Protein AF-A0A2M7RMP9-F1 (afdb_monomer)

Mean predicted aligned error: 6.51 Å

Nearest PDB structures (foldseek):
  6rm3-assembly1_SGG  TM=2.955E-01  e=3.120E+00  Vairimorpha necatrix

Secondary structure (DSSP, 8-state):
-----------HHHHHHHHHHHHHHHHHHHHHS-EE--EE-HHHHHHHHHHHHHHHHHHHHHHHHHTTTTT-HHHHHHHHHHHHHHHHHHHHT-TT-SEEEEE--SSS---SS----TT-EEEEE-TT--EEEE-GGGGGG-HHHHEEEEESEEEEE-TTT--EESS--TTPEEEEEE-HHHHHHTTSS---S-EE-S-EEEEETTEEEEEEPPTT--EEEEEEEEEEEE-

Solvent-accessible surface area (backbone atoms only — not comparable to full-atom values): 12876 Å² total; per-residue (Å²): 140,82,86,80,79,78,89,85,72,79,48,74,68,52,53,51,49,52,53,50,52,52,48,52,52,49,54,58,52,55,73,74,37,58,70,48,61,58,73,43,48,23,68,63,44,31,52,50,21,53,50,45,50,55,52,50,53,52,37,50,52,49,53,62,63,41,67,82,29,74,93,36,68,67,63,40,39,53,52,31,51,53,51,51,50,53,49,48,56,55,57,74,69,46,86,71,51,70,45,39,35,30,23,37,70,78,83,32,88,77,83,78,83,85,56,86,60,96,40,28,27,40,38,42,23,30,88,83,18,35,30,38,39,38,35,43,72,29,38,88,71,34,55,71,56,14,53,50,72,71,29,60,34,42,36,25,35,37,85,86,78,65,49,42,41,76,59,93,47,81,65,20,23,38,38,36,35,35,44,50,65,59,55,52,52,48,71,41,98,69,44,90,55,67,46,72,50,73,46,38,40,28,35,54,94,94,30,59,69,47,74,48,69,47,94,68,36,81,50,77,48,73,44,22,30,25,55,47,77,64,129

Sequence (231 aa):
MNNSEKPFSAGFGDILKDLSDQKHLLEKELETLPQSTETFTAQELQQIVHTKQHLSENIARFNQEAQQMMAQPIEYGALCDQFIEKTTKYLDSLDMWTAKFSTECSGGRSEGPLETTPDDSVYYMTSKGISLRLKKANRGKGLGQVIQPFFEKIVFVSSENRDVVERPELGFSVREYITRDFFNLQNQSSANEDYHSGLKIYYKNDRIFYIKTPDSAPEKHEGDRVNKIFT

Structure (mmCIF, N/CA/C/O backbone):
data_AF-A0A2M7RMP9-F1
#
_entry.id   AF-A0A2M7RMP9-F1
#
loop_
_atom_site.group_PDB
_atom_site.id
_atom_site.type_symbol
_atom_site.label_atom_id
_atom_site.label_alt_id
_atom_site.label_comp_id
_atom_site.label_asym_id
_atom_site.label_entity_id
_atom_site.label_seq_id
_atom_site.pdbx_PDB_ins_code
_atom_site.Cartn_x
_atom_site.Cartn_y
_atom_site.Cartn_z
_atom_site.occupancy
_atom_site.B_iso_or_equiv
_atom_site.auth_seq_id
_atom_site.auth_comp_id
_atom_site.auth_asym_id
_atom_site.auth_atom_id
_atom_site.pdbx_PDB_model_num
ATOM 1 N N . MET A 1 1 ? 60.092 13.763 0.118 1.00 43.59 1 MET A N 1
ATOM 2 C CA . MET A 1 1 ? 58.694 13.703 0.587 1.00 43.59 1 MET A CA 1
ATOM 3 C C . MET A 1 1 ? 57.941 14.810 -0.124 1.00 43.59 1 MET A C 1
ATOM 5 O O . MET A 1 1 ? 58.168 15.959 0.209 1.00 43.59 1 MET A O 1
ATOM 9 N N . ASN A 1 2 ? 57.147 14.483 -1.143 1.00 34.66 2 ASN A N 1
ATOM 10 C CA . ASN A 1 2 ? 56.227 15.435 -1.765 1.00 34.66 2 ASN A CA 1
ATOM 11 C C . ASN A 1 2 ? 54.820 14.872 -1.588 1.00 34.66 2 ASN A C 1
ATOM 13 O O . ASN A 1 2 ? 54.457 13.892 -2.235 1.00 34.66 2 ASN A O 1
ATOM 17 N N . ASN A 1 3 ? 54.076 15.474 -0.662 1.00 43.28 3 ASN A N 1
ATOM 18 C CA . ASN A 1 3 ? 52.634 15.316 -0.556 1.00 43.28 3 ASN A CA 1
ATOM 19 C C . ASN A 1 3 ? 52.014 15.934 -1.810 1.00 43.28 3 ASN A C 1
ATOM 21 O O . ASN A 1 3 ? 51.961 17.154 -1.942 1.00 43.28 3 ASN A O 1
ATOM 25 N N . SER A 1 4 ? 51.566 15.096 -2.743 1.00 39.06 4 SER A N 1
ATOM 26 C CA . SER A 1 4 ? 50.645 15.522 -3.791 1.00 39.06 4 SER A CA 1
ATOM 27 C C . SER A 1 4 ? 49.247 15.609 -3.180 1.00 39.06 4 SER A C 1
ATOM 29 O O . SER A 1 4 ? 48.504 14.624 -3.151 1.00 39.06 4 SER A O 1
ATOM 31 N N . GLU A 1 5 ? 48.907 16.778 -2.648 1.00 46.38 5 GLU A N 1
ATOM 32 C CA . GLU A 1 5 ? 47.523 17.128 -2.350 1.00 46.38 5 GLU A CA 1
ATOM 33 C C . GLU A 1 5 ? 46.729 17.119 -3.664 1.00 46.38 5 GLU A C 1
ATOM 35 O O . GLU A 1 5 ? 47.037 17.843 -4.612 1.00 46.38 5 GLU A O 1
ATOM 40 N N . LYS A 1 6 ? 45.727 16.239 -3.750 1.00 43.41 6 LYS A N 1
ATOM 41 C CA . LYS A 1 6 ? 44.730 16.267 -4.825 1.00 43.41 6 LYS A CA 1
ATOM 42 C C . LYS A 1 6 ? 43.844 17.502 -4.624 1.00 43.41 6 LYS A C 1
ATOM 44 O O . LYS A 1 6 ? 43.301 17.641 -3.527 1.00 43.41 6 LYS A O 1
ATOM 49 N N . PRO A 1 7 ? 43.600 18.340 -5.645 1.00 47.22 7 PRO A N 1
ATOM 50 C CA . PRO A 1 7 ? 42.599 19.384 -5.529 1.00 47.22 7 PRO A CA 1
ATOM 51 C C . PRO A 1 7 ? 41.223 18.744 -5.736 1.00 47.22 7 PRO A C 1
ATOM 53 O O . PRO A 1 7 ? 40.838 18.412 -6.854 1.00 47.22 7 PRO A O 1
ATOM 56 N N . PHE A 1 8 ? 40.480 18.538 -4.652 1.00 52.44 8 PHE A N 1
ATOM 57 C CA . PHE A 1 8 ? 39.039 18.312 -4.723 1.00 52.44 8 PHE A CA 1
ATOM 58 C C . PHE A 1 8 ? 38.331 19.649 -4.500 1.00 52.44 8 PHE A C 1
ATOM 60 O O . PHE A 1 8 ? 38.112 20.067 -3.368 1.00 52.44 8 PHE A O 1
ATOM 67 N N . SER A 1 9 ? 37.944 20.301 -5.591 1.00 51.19 9 SER A N 1
ATOM 68 C CA . SER A 1 9 ? 36.763 21.163 -5.596 1.00 51.19 9 SER A CA 1
ATOM 69 C C . SER A 1 9 ? 36.168 21.155 -7.003 1.00 51.19 9 SER A C 1
ATOM 71 O O . SER A 1 9 ? 36.409 22.063 -7.795 1.00 51.19 9 SER A O 1
ATOM 73 N N . ALA A 1 10 ? 35.420 20.103 -7.342 1.00 61.97 10 ALA A N 1
ATOM 74 C CA . ALA A 1 10 ? 34.466 20.221 -8.439 1.00 61.97 10 ALA A CA 1
ATOM 75 C C . ALA A 1 10 ? 33.520 21.373 -8.071 1.00 61.97 10 ALA A C 1
ATOM 77 O O . ALA A 1 10 ? 32.951 21.379 -6.973 1.00 61.97 10 ALA A O 1
ATOM 78 N N . GLY A 1 11 ? 33.431 22.393 -8.924 1.00 77.75 11 GLY A N 1
ATOM 79 C CA . GLY A 1 11 ? 32.524 23.504 -8.675 1.00 77.75 11 GLY A CA 1
ATOM 80 C C . GLY A 1 11 ? 31.083 22.997 -8.669 1.00 77.75 11 GLY A C 1
ATOM 81 O O . GLY A 1 11 ? 30.770 21.973 -9.271 1.00 77.75 11 GLY A O 1
ATOM 82 N N . PHE A 1 12 ? 30.169 23.731 -8.033 1.00 80.06 12 PHE A N 1
ATOM 83 C CA . PHE A 1 12 ? 28.739 23.397 -8.072 1.00 80.06 12 PHE A CA 1
ATOM 84 C C . PHE A 1 12 ? 28.223 23.199 -9.515 1.00 80.06 12 PHE A C 1
ATOM 86 O O . PHE A 1 12 ? 27.401 22.323 -9.763 1.00 80.06 12 PHE A O 1
ATOM 93 N N . GLY A 1 13 ? 28.763 23.954 -10.481 1.00 83.94 13 GLY A N 1
ATOM 94 C CA . GLY A 1 13 ? 28.460 23.789 -11.907 1.00 83.94 13 GLY A CA 1
ATOM 95 C C . GLY A 1 13 ? 28.930 22.459 -12.508 1.00 83.94 13 GLY A C 1
ATOM 96 O O . GLY A 1 13 ? 28.204 21.882 -13.313 1.00 83.94 13 GLY A O 1
ATOM 97 N N . ASP A 1 14 ? 30.086 21.942 -12.087 1.00 85.62 14 ASP A N 1
ATOM 98 C CA . ASP A 1 14 ? 30.595 20.643 -12.546 1.00 85.62 14 ASP A CA 1
ATOM 99 C C . ASP A 1 14 ? 29.726 19.506 -11.995 1.00 85.62 14 ASP A C 1
ATOM 101 O O . ASP A 1 14 ? 29.336 18.613 -12.736 1.00 85.62 14 ASP A O 1
ATOM 105 N N . ILE A 1 15 ? 29.312 19.605 -10.724 1.00 87.94 15 ILE A N 1
ATOM 106 C CA . ILE A 1 15 ? 28.394 18.640 -10.097 1.00 87.94 15 ILE A CA 1
ATOM 107 C C . ILE A 1 15 ? 27.043 18.616 -10.824 1.00 87.94 15 ILE A C 1
ATOM 109 O O . ILE A 1 15 ? 26.503 17.544 -11.092 1.00 87.94 15 ILE A O 1
ATOM 113 N N . LEU A 1 16 ? 26.483 19.784 -11.161 1.00 87.81 16 LEU A N 1
ATOM 114 C CA . LEU A 1 16 ? 25.221 19.854 -11.905 1.00 87.81 16 LEU A CA 1
ATOM 115 C C . LEU A 1 16 ? 25.340 19.246 -13.303 1.00 87.81 16 LEU A C 1
ATOM 117 O O . LEU A 1 16 ? 24.417 18.564 -13.752 1.00 87.81 16 LEU A O 1
ATOM 121 N N . LYS A 1 17 ? 26.465 19.479 -13.983 1.00 90.06 17 LYS A N 1
ATOM 122 C CA . LYS A 1 17 ? 26.733 18.888 -15.292 1.00 90.06 17 LYS A CA 1
ATOM 123 C C . LYS A 1 17 ? 26.859 17.369 -15.194 1.00 90.06 17 LYS A C 1
ATOM 125 O O . LYS A 1 17 ? 26.179 16.674 -15.940 1.00 90.06 17 LYS A O 1
ATOM 130 N N . ASP A 1 18 ? 27.629 16.864 -14.235 1.00 90.69 18 ASP A N 1
ATOM 131 C CA . ASP A 1 18 ? 27.799 15.426 -14.015 1.00 90.69 18 ASP A CA 1
ATOM 132 C C . ASP A 1 18 ? 26.461 14.740 -13.703 1.00 90.69 18 ASP A C 1
ATOM 134 O O . ASP A 1 18 ? 26.157 13.688 -14.264 1.00 90.69 18 ASP A O 1
ATOM 138 N N . LEU A 1 19 ? 25.614 15.349 -12.864 1.00 90.44 19 LEU A N 1
ATOM 139 C CA . LEU A 1 19 ? 24.269 14.836 -12.576 1.00 90.44 19 LEU A CA 1
ATOM 140 C C . LEU A 1 19 ? 23.365 14.855 -13.816 1.00 90.44 19 LEU A C 1
ATOM 142 O O . LEU A 1 19 ? 22.583 13.926 -14.023 1.00 90.44 19 LEU A O 1
ATOM 146 N N . SER A 1 20 ? 23.472 15.893 -14.647 1.00 90.81 20 SER A N 1
ATOM 147 C CA . SER A 1 20 ? 22.737 15.984 -15.910 1.00 90.81 20 SER A CA 1
ATOM 148 C C . SER A 1 20 ? 23.181 14.902 -16.897 1.00 90.81 20 SER A C 1
ATOM 150 O O . SER A 1 20 ? 22.337 14.248 -17.509 1.00 90.81 20 SER A O 1
ATOM 152 N N . ASP A 1 21 ? 24.487 14.675 -17.028 1.00 92.62 21 ASP A N 1
ATOM 153 C CA . ASP A 1 21 ? 25.051 13.650 -17.907 1.00 92.62 21 ASP A CA 1
ATOM 154 C C . ASP A 1 21 ? 24.669 12.242 -17.419 1.00 92.62 21 ASP A C 1
ATOM 156 O O . ASP A 1 21 ? 24.243 11.404 -18.216 1.00 92.62 21 ASP A O 1
ATOM 160 N N . GLN A 1 22 ? 24.717 11.995 -16.105 1.00 90.94 22 GLN A N 1
ATOM 161 C CA . GLN A 1 22 ? 24.237 10.749 -15.495 1.00 90.94 22 GLN A CA 1
ATOM 162 C C . GLN A 1 22 ? 22.743 10.523 -15.739 1.00 90.94 22 GLN A C 1
ATOM 164 O O . GLN A 1 22 ? 22.343 9.408 -16.079 1.00 90.94 22 GLN A O 1
ATOM 169 N N . LYS A 1 23 ? 21.916 11.567 -15.605 1.00 89.06 23 LYS A N 1
ATOM 170 C CA . LYS A 1 23 ? 20.483 11.491 -15.908 1.00 89.06 23 LYS A CA 1
ATOM 171 C C . LYS A 1 23 ? 20.250 11.125 -17.374 1.00 89.06 23 LYS A C 1
ATOM 173 O O . LYS A 1 23 ? 19.468 10.219 -17.641 1.00 89.06 23 LYS A O 1
ATOM 178 N N . HIS A 1 24 ? 20.946 11.777 -18.306 1.00 91.75 24 HIS A N 1
ATOM 179 C CA . HIS A 1 24 ? 20.809 11.506 -19.742 1.00 91.75 24 HIS A CA 1
ATOM 180 C C . HIS A 1 24 ? 21.242 10.083 -20.110 1.00 91.75 24 HIS A C 1
ATOM 182 O O . HIS A 1 24 ? 20.601 9.416 -20.919 1.00 91.75 24 HIS A O 1
ATOM 188 N N . LEU A 1 25 ? 22.326 9.594 -19.501 1.00 92.50 25 LEU A N 1
ATOM 189 C CA . LEU A 1 25 ? 22.778 8.213 -19.675 1.00 92.50 25 LEU A CA 1
ATOM 190 C C . LEU A 1 25 ? 21.748 7.210 -19.150 1.00 92.50 25 LEU A C 1
ATOM 192 O O . LEU A 1 25 ? 21.453 6.239 -19.845 1.00 92.50 25 LEU A O 1
ATOM 196 N N . LEU A 1 26 ? 21.173 7.466 -17.972 1.00 90.56 26 LEU A N 1
ATOM 197 C CA . LEU A 1 26 ? 20.106 6.634 -17.424 1.00 90.56 26 LEU A CA 1
ATOM 198 C C . LEU A 1 26 ? 18.883 6.640 -18.347 1.00 90.56 26 LEU A C 1
ATOM 200 O O . LEU A 1 26 ? 18.378 5.577 -18.677 1.00 90.56 26 LEU A O 1
ATOM 204 N N . GLU A 1 27 ? 18.425 7.807 -18.804 1.00 90.62 27 GLU A N 1
ATOM 205 C CA . GLU A 1 27 ? 17.271 7.913 -19.707 1.00 90.62 27 GLU A CA 1
ATOM 206 C C . GLU A 1 27 ? 17.474 7.104 -20.994 1.00 90.62 27 GLU A C 1
ATOM 208 O O . GLU A 1 27 ? 16.590 6.331 -21.364 1.00 90.62 27 GLU A O 1
ATOM 213 N N . LYS A 1 28 ? 18.663 7.179 -21.602 1.00 92.69 28 LYS A N 1
ATOM 214 C CA . LYS A 1 28 ? 19.026 6.350 -22.761 1.00 92.69 28 LYS A CA 1
ATOM 215 C C . LYS A 1 28 ? 19.060 4.856 -22.456 1.00 92.69 28 LYS A C 1
ATOM 217 O O . LYS A 1 28 ? 18.658 4.058 -23.295 1.00 92.69 28 LYS A O 1
ATOM 222 N N . GLU A 1 29 ? 19.561 4.456 -21.288 1.00 93.81 29 GLU A N 1
ATOM 223 C CA . GLU A 1 29 ? 19.539 3.046 -20.889 1.00 93.81 29 GLU A CA 1
ATOM 224 C C . GLU A 1 29 ? 18.091 2.554 -20.759 1.00 93.81 29 GLU A C 1
ATOM 226 O O . GLU A 1 29 ? 17.740 1.522 -21.334 1.00 93.81 29 GLU A O 1
ATOM 231 N N . LEU A 1 30 ? 17.233 3.328 -2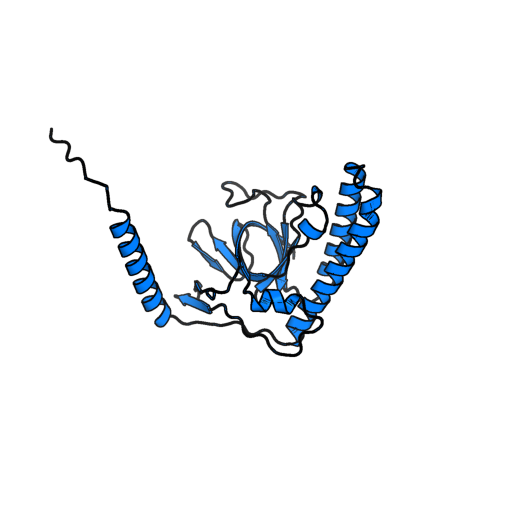0.086 1.00 92.88 30 LEU A N 1
ATOM 232 C CA . LEU A 1 30 ? 15.822 2.996 -19.874 1.00 92.88 30 LEU A CA 1
ATOM 233 C C . LEU A 1 30 ? 15.041 2.835 -21.188 1.00 92.88 30 LEU A C 1
ATOM 235 O O . LEU A 1 30 ? 14.161 1.983 -21.251 1.00 92.88 30 LEU A O 1
ATOM 239 N N . GLU A 1 31 ? 15.363 3.594 -22.242 1.00 92.44 31 GLU A N 1
ATOM 240 C CA . GLU A 1 31 ? 14.734 3.462 -23.571 1.00 92.44 31 GLU A CA 1
ATOM 241 C C . GLU A 1 31 ? 14.910 2.071 -24.200 1.00 92.44 31 GLU A C 1
ATOM 243 O O . GLU A 1 31 ? 14.097 1.658 -25.025 1.00 92.44 31 GLU A O 1
ATOM 248 N N . THR A 1 32 ? 15.960 1.344 -23.812 1.00 93.44 32 THR A N 1
ATOM 249 C CA . THR A 1 32 ? 16.279 0.017 -24.362 1.00 93.44 32 THR A CA 1
ATOM 250 C C . THR A 1 32 ? 15.748 -1.140 -23.518 1.00 93.44 32 THR A C 1
ATOM 252 O O . THR A 1 32 ? 15.762 -2.286 -23.971 1.00 93.44 32 THR A O 1
ATOM 255 N N . LEU A 1 33 ? 15.295 -0.863 -22.293 1.00 94.75 33 LEU A N 1
ATOM 256 C CA . LEU A 1 33 ? 14.847 -1.889 -21.360 1.00 94.75 33 LEU A CA 1
ATOM 257 C C . LEU A 1 33 ? 13.364 -2.233 -21.568 1.00 94.75 33 LEU A C 1
ATOM 259 O O . LEU A 1 33 ? 12.556 -1.345 -21.855 1.00 94.75 33 LEU A O 1
ATOM 263 N N . PRO A 1 34 ? 12.967 -3.503 -21.359 1.00 95.44 34 PRO A N 1
ATOM 264 C CA . PRO A 1 34 ? 11.563 -3.863 -21.222 1.00 95.44 34 PRO A CA 1
ATOM 265 C C . PRO A 1 34 ? 10.885 -3.004 -20.152 1.00 95.44 34 PRO A C 1
ATOM 267 O O . PRO A 1 34 ? 11.422 -2.831 -19.054 1.00 95.44 34 PRO A O 1
ATOM 270 N N . GLN A 1 35 ? 9.694 -2.496 -20.467 1.00 94.19 35 GLN A N 1
ATOM 271 C CA . GLN A 1 35 ? 8.887 -1.710 -19.538 1.00 94.19 35 GLN A CA 1
ATOM 272 C C . GLN A 1 35 ? 7.481 -2.287 -19.390 1.00 94.19 35 GLN A C 1
ATOM 274 O O . GLN A 1 35 ? 6.929 -2.850 -20.338 1.00 94.19 35 GLN A O 1
ATOM 279 N N . SER A 1 36 ? 6.886 -2.079 -18.221 1.00 93.69 36 SER A N 1
ATOM 280 C CA . SER A 1 36 ? 5.471 -2.325 -17.964 1.00 93.69 36 SER A CA 1
ATOM 281 C C . SER A 1 36 ? 4.810 -1.101 -17.328 1.00 93.69 36 SER A C 1
ATOM 283 O O . SER A 1 36 ? 5.459 -0.249 -16.710 1.00 93.69 36 SER A O 1
ATOM 285 N N . THR A 1 37 ? 3.496 -1.029 -17.502 1.00 92.81 37 THR A N 1
ATOM 286 C CA . THR A 1 37 ? 2.597 -0.114 -16.798 1.00 92.81 37 THR A CA 1
ATOM 287 C C . THR A 1 37 ? 1.441 -0.936 -16.258 1.00 92.81 37 THR A C 1
ATOM 289 O O . THR A 1 37 ? 0.858 -1.734 -16.997 1.00 92.81 37 THR A O 1
ATOM 292 N N . GLU A 1 38 ? 1.098 -0.737 -14.993 1.00 94.25 38 GLU A N 1
ATOM 293 C CA . GLU A 1 38 ? -0.028 -1.436 -14.376 1.00 94.25 38 GLU A CA 1
ATOM 294 C C . GLU A 1 38 ? -1.359 -0.864 -14.870 1.00 94.25 38 GLU A C 1
ATOM 296 O O . GLU A 1 38 ? -1.511 0.346 -15.044 1.00 94.25 38 GLU A O 1
ATOM 301 N N . THR A 1 39 ? -2.339 -1.740 -15.083 1.00 96.00 39 THR A N 1
ATOM 302 C CA . THR A 1 39 ? -3.731 -1.350 -15.341 1.00 96.00 39 THR A CA 1
ATOM 303 C C . THR A 1 39 ? -4.617 -1.978 -14.281 1.00 96.00 39 THR A C 1
ATOM 305 O O . THR A 1 39 ? -4.584 -3.193 -14.070 1.00 96.00 39 THR A O 1
ATOM 308 N N . PHE A 1 40 ? -5.409 -1.148 -13.617 1.00 96.56 40 PHE A N 1
ATOM 309 C CA . PHE A 1 40 ? -6.357 -1.545 -12.588 1.00 96.56 40 PHE A CA 1
ATOM 310 C C . PHE A 1 40 ? -7.760 -1.455 -13.163 1.00 96.56 40 PHE A C 1
ATOM 312 O O . PHE A 1 40 ? -8.152 -0.424 -13.703 1.00 96.56 40 PHE A O 1
ATOM 319 N N . THR A 1 41 ? -8.507 -2.542 -13.057 1.00 97.00 41 THR A N 1
ATOM 320 C CA . THR A 1 41 ? -9.882 -2.596 -13.543 1.00 97.00 41 THR A CA 1
ATOM 321 C C . THR A 1 41 ? -10.787 -1.718 -12.685 1.00 97.00 41 THR A C 1
ATOM 323 O O . THR A 1 41 ? -10.555 -1.573 -11.481 1.00 97.00 41 THR A O 1
ATOM 326 N N . ALA A 1 42 ? -11.870 -1.203 -13.265 1.00 96.69 42 ALA A N 1
ATOM 327 C CA . ALA A 1 42 ? -12.892 -0.467 -12.520 1.00 96.69 42 ALA A CA 1
ATOM 328 C C . ALA A 1 42 ? -13.377 -1.240 -11.275 1.00 96.69 42 ALA A C 1
ATOM 330 O O . ALA A 1 42 ? -13.584 -0.655 -10.215 1.00 96.69 42 ALA A O 1
ATOM 331 N N . GLN A 1 43 ? -13.488 -2.571 -11.366 1.00 96.38 43 GLN 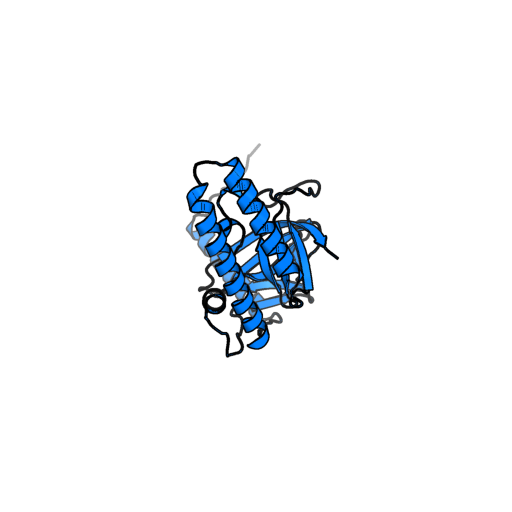A N 1
ATOM 332 C CA . GLN A 1 43 ? -13.889 -3.426 -10.246 1.00 96.38 43 GLN A CA 1
ATOM 333 C C . GLN A 1 43 ? -12.868 -3.422 -9.098 1.00 96.38 43 GLN A C 1
ATOM 335 O O . GLN A 1 43 ? -13.260 -3.248 -7.942 1.00 96.38 43 GLN A O 1
ATOM 340 N N . GLU A 1 44 ? -11.578 -3.605 -9.395 1.00 96.00 44 GLU A N 1
ATOM 341 C CA . GLU A 1 44 ? -10.509 -3.545 -8.385 1.00 96.00 44 GLU A CA 1
ATOM 342 C C . GLU A 1 44 ? -10.504 -2.171 -7.702 1.00 96.00 44 GLU A C 1
ATOM 344 O O . GLU A 1 44 ? -10.461 -2.069 -6.478 1.00 96.00 44 GLU A O 1
ATOM 349 N N . LEU A 1 45 ? -10.627 -1.100 -8.485 1.00 97.31 45 LEU A N 1
ATOM 350 C CA . LEU A 1 45 ? -10.660 0.266 -7.970 1.00 97.31 45 LEU A CA 1
ATOM 351 C C . LEU A 1 45 ? -11.907 0.551 -7.135 1.00 97.31 45 LEU A C 1
ATOM 353 O O . LEU A 1 45 ? -11.819 1.240 -6.121 1.00 97.31 45 LEU A O 1
ATOM 357 N N . GLN A 1 46 ? -13.060 -0.003 -7.510 1.00 97.50 46 GLN A N 1
ATOM 358 C CA . GLN A 1 46 ? -14.282 0.141 -6.729 1.00 97.50 46 GLN A CA 1
ATOM 359 C C . GLN A 1 46 ? -14.123 -0.483 -5.335 1.00 97.50 46 GLN A C 1
ATOM 361 O O . GLN A 1 46 ? -14.615 0.080 -4.357 1.00 97.50 46 GLN A O 1
ATOM 366 N N . GLN A 1 47 ? -13.391 -1.598 -5.210 1.00 97.38 47 GLN A N 1
ATOM 367 C CA . GLN A 1 47 ? -13.053 -2.176 -3.902 1.00 97.38 47 GLN A CA 1
ATOM 368 C C . GLN A 1 47 ? -12.168 -1.232 -3.076 1.00 97.38 47 GLN A C 1
ATOM 370 O O . GLN A 1 47 ? -12.415 -1.061 -1.879 1.00 97.38 47 GLN A O 1
ATOM 375 N N . ILE A 1 48 ? -11.189 -0.568 -3.703 1.00 97.94 48 ILE A N 1
ATOM 376 C CA . ILE A 1 48 ? -10.345 0.448 -3.050 1.00 97.94 48 ILE A CA 1
ATOM 377 C C . ILE A 1 48 ? -11.187 1.627 -2.560 1.00 97.94 48 ILE A C 1
ATOM 379 O O . ILE A 1 48 ? -11.091 2.004 -1.391 1.00 97.94 48 ILE A O 1
ATOM 383 N N . VAL A 1 49 ? -12.046 2.177 -3.421 1.00 97.81 49 VAL A N 1
ATOM 384 C CA . VAL A 1 49 ? -12.924 3.312 -3.104 1.00 97.81 49 VAL A CA 1
ATOM 385 C C . VAL A 1 49 ? -13.874 2.970 -1.953 1.00 97.81 49 VAL A C 1
ATOM 387 O O . VAL A 1 49 ? -13.929 3.707 -0.968 1.00 97.81 49 VAL A O 1
ATOM 390 N N . HIS A 1 50 ? -14.560 1.824 -2.007 1.00 97.56 50 HIS A N 1
ATOM 391 C CA . HIS A 1 50 ? -15.435 1.372 -0.919 1.00 97.56 50 HIS A CA 1
ATOM 392 C C . HIS A 1 50 ? -14.672 1.164 0.391 1.00 97.56 50 HIS A C 1
ATOM 394 O O . HIS A 1 50 ? -15.120 1.595 1.456 1.00 97.56 50 HIS A O 1
ATOM 400 N N . THR A 1 51 ? -13.490 0.549 0.324 1.00 98.25 51 THR A N 1
ATOM 401 C CA . THR A 1 51 ? -12.639 0.366 1.502 1.00 98.25 51 THR A CA 1
ATOM 402 C C . THR A 1 51 ? -12.248 1.718 2.089 1.00 98.25 51 THR A C 1
ATOM 404 O O . THR A 1 51 ? -12.386 1.931 3.292 1.00 98.25 51 THR A O 1
ATOM 407 N N . LYS A 1 52 ? -11.838 2.678 1.255 1.00 97.56 52 LYS A N 1
ATOM 408 C CA . LYS A 1 52 ? -11.467 4.024 1.698 1.00 97.56 52 LYS A CA 1
ATOM 409 C C . LYS A 1 52 ? -12.637 4.776 2.335 1.00 97.56 52 LYS A C 1
ATOM 411 O O . LYS A 1 52 ? -12.426 5.456 3.345 1.00 97.56 52 LYS A O 1
ATOM 416 N N . GLN A 1 53 ? -13.846 4.646 1.796 1.00 97.31 53 GLN A N 1
ATOM 417 C CA . GLN A 1 53 ? -15.064 5.216 2.378 1.00 97.31 53 GLN A CA 1
ATOM 418 C C . GLN A 1 53 ? -15.337 4.626 3.765 1.00 97.31 53 GLN A C 1
ATOM 420 O O . GLN A 1 53 ? -15.407 5.384 4.733 1.00 97.31 53 GLN A O 1
ATOM 425 N N . HIS A 1 54 ? -15.342 3.295 3.898 1.00 97.75 54 HIS A N 1
ATOM 426 C CA . HIS A 1 54 ? -15.548 2.623 5.186 1.00 97.75 54 HIS A CA 1
ATOM 427 C C . HIS A 1 54 ? -14.513 3.047 6.240 1.00 97.75 54 HIS A C 1
ATOM 429 O O . HIS A 1 54 ? -14.843 3.331 7.393 1.00 97.75 54 HIS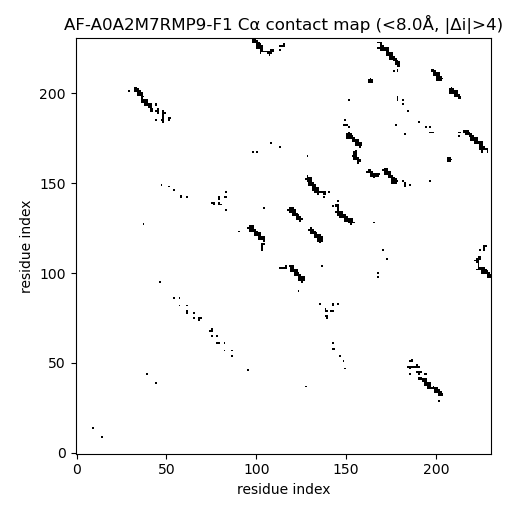 A O 1
ATOM 435 N N . LEU A 1 55 ? -13.238 3.142 5.850 1.00 98.12 55 LEU A N 1
ATOM 436 C CA . LEU A 1 55 ? -12.173 3.614 6.737 1.00 98.12 55 LEU A CA 1
ATOM 437 C C . LEU A 1 55 ? -12.377 5.077 7.150 1.00 98.12 55 LEU A C 1
ATOM 439 O O . LEU A 1 55 ? -12.116 5.436 8.297 1.00 98.12 55 LEU A O 1
ATOM 443 N N . SER A 1 56 ? -12.861 5.919 6.238 1.00 97.31 56 SER A N 1
ATOM 444 C CA . SER A 1 56 ? -13.112 7.339 6.507 1.00 97.31 56 SER A CA 1
ATOM 445 C C . SER A 1 56 ? -14.312 7.531 7.442 1.00 97.31 56 SER A C 1
ATOM 447 O O . SER A 1 56 ? -14.240 8.344 8.363 1.00 97.31 56 SER A O 1
ATOM 449 N N . GLU A 1 57 ? -15.364 6.722 7.298 1.00 97.31 57 GLU A N 1
ATOM 450 C CA . GLU A 1 57 ? -16.464 6.633 8.267 1.00 97.31 57 GLU A CA 1
ATOM 451 C C . GLU A 1 57 ? -15.966 6.169 9.641 1.00 97.31 57 GLU A C 1
ATOM 453 O O . GLU A 1 57 ? -16.357 6.723 10.670 1.00 97.31 57 GLU A O 1
ATOM 458 N N . ASN A 1 58 ? -15.059 5.188 9.679 1.00 97.12 58 ASN A N 1
ATOM 459 C CA . ASN A 1 58 ? -14.485 4.714 10.933 1.00 97.12 58 ASN A CA 1
ATOM 460 C C . ASN A 1 58 ? -13.662 5.804 11.644 1.00 97.12 58 ASN A C 1
ATOM 462 O O . ASN A 1 58 ? -13.782 5.966 12.857 1.00 97.12 58 ASN A O 1
ATOM 466 N N . ILE A 1 59 ? -12.886 6.593 10.890 1.00 97.50 59 ILE A N 1
ATOM 467 C CA . ILE A 1 59 ? -12.176 7.780 11.397 1.00 97.50 59 ILE A CA 1
ATOM 468 C C . ILE A 1 59 ? -13.160 8.836 11.905 1.00 97.50 59 ILE A C 1
ATOM 470 O O . ILE A 1 59 ? -12.935 9.407 12.970 1.00 97.50 59 ILE A O 1
ATOM 474 N N . ALA A 1 60 ? -14.257 9.089 11.189 1.00 97.06 60 ALA A N 1
ATOM 475 C CA . ALA A 1 60 ? -15.270 10.052 11.614 1.00 97.06 60 ALA A CA 1
ATOM 476 C C . ALA A 1 60 ? -15.932 9.642 12.941 1.00 97.06 60 ALA A C 1
ATOM 478 O O . ALA A 1 60 ? -16.032 10.468 13.848 1.00 97.06 60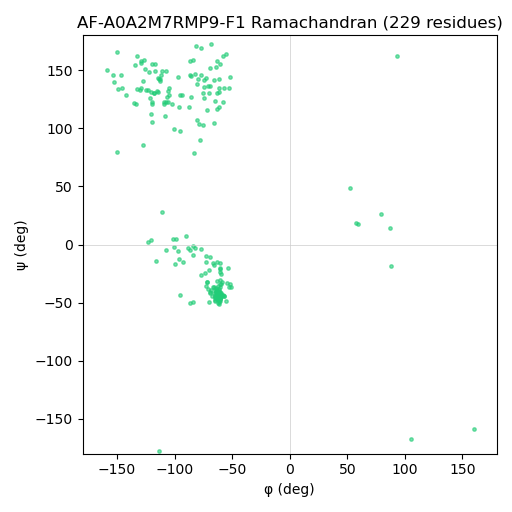 ALA A O 1
ATOM 479 N N . ARG A 1 61 ? -16.302 8.360 13.092 1.00 96.25 61 ARG A N 1
ATOM 480 C CA . ARG A 1 61 ? -16.834 7.813 14.354 1.00 96.25 61 ARG A CA 1
ATOM 481 C C . ARG A 1 61 ? -15.831 7.942 15.498 1.00 96.25 61 ARG A C 1
ATOM 483 O O . ARG A 1 61 ? -16.192 8.445 16.557 1.00 96.25 61 ARG A O 1
ATOM 490 N N . PHE A 1 62 ? -14.569 7.570 15.263 1.00 96.19 62 PHE A N 1
ATOM 491 C CA . PHE A 1 62 ? -13.503 7.762 16.247 1.00 96.19 62 PHE A CA 1
ATOM 492 C C . PHE A 1 62 ? -13.403 9.226 16.679 1.00 96.19 62 PHE A C 1
ATOM 494 O O . PHE A 1 62 ? -13.395 9.507 17.870 1.00 96.19 62 PHE A O 1
ATOM 501 N N . ASN A 1 63 ? -13.371 10.166 15.730 1.00 94.81 63 ASN A N 1
ATOM 502 C CA . ASN A 1 63 ? -13.258 11.589 16.042 1.00 94.81 63 ASN A CA 1
ATOM 503 C C . ASN A 1 63 ? -14.447 12.093 16.873 1.00 94.81 63 ASN A C 1
ATOM 505 O O . ASN A 1 63 ? -14.247 12.899 17.777 1.00 94.81 63 ASN A O 1
ATOM 509 N N . GLN A 1 64 ? -15.665 11.618 16.599 1.00 93.31 64 GLN A N 1
ATOM 510 C CA . GLN A 1 64 ? -16.856 11.969 17.374 1.00 93.31 64 GLN A CA 1
ATOM 511 C C . GLN A 1 64 ? -16.777 11.450 18.817 1.00 93.31 64 GLN A C 1
ATOM 513 O O . GLN A 1 64 ? -17.059 12.198 19.750 1.00 93.31 64 GLN A O 1
ATOM 518 N N . GLU A 1 65 ? -16.368 10.195 19.014 1.00 93.00 6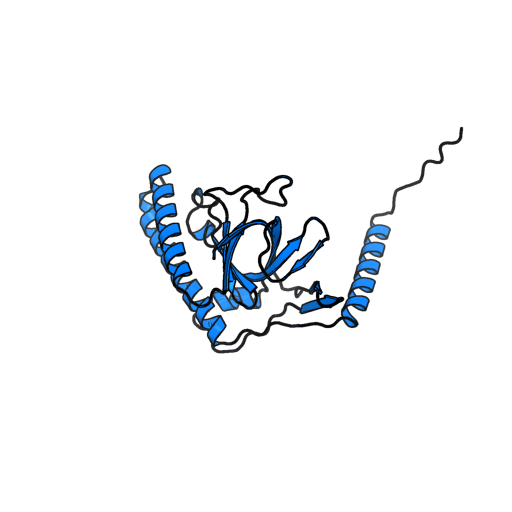5 GLU A N 1
ATOM 519 C CA . GLU A 1 65 ? -16.205 9.603 20.350 1.00 93.00 65 GLU A CA 1
ATOM 520 C C . GLU A 1 65 ? -15.036 10.252 21.115 1.00 93.00 65 GLU A C 1
ATOM 522 O O . GLU A 1 65 ? -15.140 10.562 22.303 1.00 93.00 65 GLU A O 1
ATOM 527 N N . ALA A 1 66 ? -13.943 10.551 20.412 1.00 91.19 66 ALA A N 1
ATOM 528 C CA . ALA A 1 66 ? -12.730 11.114 20.987 1.00 91.19 66 ALA A CA 1
ATOM 529 C C . ALA A 1 66 ? -12.880 12.574 21.454 1.00 91.19 66 ALA A C 1
ATOM 531 O O . ALA A 1 66 ? -12.125 13.000 22.329 1.00 91.19 66 ALA A O 1
ATOM 532 N N . GLN A 1 67 ? -13.853 13.338 20.931 1.00 87.12 67 GLN A N 1
ATOM 533 C CA . GLN A 1 67 ? -14.118 14.728 21.349 1.00 87.12 67 GLN A CA 1
ATOM 534 C C . GLN A 1 67 ? -14.337 14.862 22.861 1.00 87.12 67 GLN A C 1
ATOM 536 O O . GLN A 1 67 ? -13.950 15.867 23.452 1.00 87.12 67 GLN A O 1
ATOM 541 N N . GLN A 1 68 ? -14.919 13.844 23.498 1.00 80.81 68 GLN A N 1
ATOM 542 C CA . GLN A 1 68 ? -15.207 13.847 24.935 1.00 80.81 68 GLN A CA 1
ATOM 5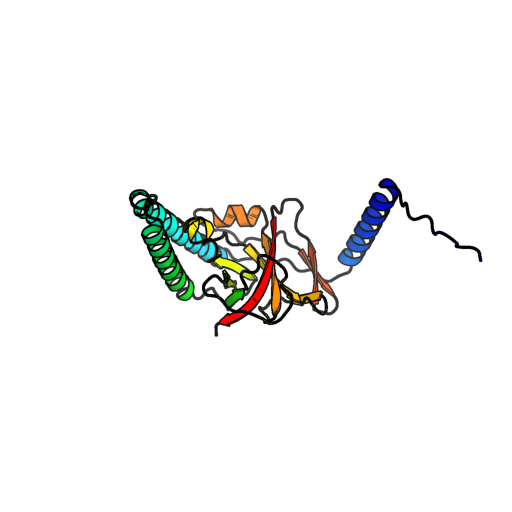43 C C . GLN A 1 68 ? -14.000 13.425 25.791 1.00 80.81 68 GLN A C 1
ATOM 545 O O . GLN A 1 68 ? -14.038 13.557 27.011 1.00 80.81 68 GLN A O 1
ATOM 550 N N . MET A 1 69 ? -12.926 12.933 25.162 1.00 82.44 69 MET A N 1
ATOM 551 C CA . MET A 1 69 ? -11.818 12.232 25.824 1.00 82.44 69 MET A CA 1
ATOM 552 C C . MET A 1 69 ? -10.446 12.879 25.576 1.00 82.44 69 MET A C 1
ATOM 554 O O . MET A 1 69 ? -9.441 12.387 26.077 1.00 82.44 69 MET A O 1
ATOM 558 N N . MET A 1 70 ? -10.359 14.002 24.849 1.00 72.00 70 MET A N 1
ATOM 559 C CA . MET A 1 70 ? -9.067 14.637 24.514 1.00 72.00 70 MET A CA 1
ATOM 560 C C . MET A 1 70 ? -8.250 15.088 25.740 1.00 72.00 70 MET A C 1
ATOM 562 O O . MET A 1 70 ? -7.031 15.196 25.654 1.00 72.00 70 MET A O 1
ATOM 566 N N . ALA A 1 71 ? -8.901 15.335 26.881 1.00 77.31 71 ALA A N 1
ATOM 567 C CA . ALA A 1 71 ? -8.237 15.689 28.139 1.00 77.31 71 ALA A CA 1
ATOM 568 C C . ALA A 1 71 ? -7.744 14.467 28.946 1.00 77.31 71 ALA A C 1
ATOM 570 O O . ALA A 1 71 ? -7.172 14.637 30.020 1.00 77.31 71 ALA A O 1
ATOM 571 N N . GLN A 1 72 ? -7.977 13.249 28.448 1.00 85.00 72 GLN A N 1
ATOM 572 C CA . GLN A 1 72 ? -7.745 11.977 29.133 1.00 85.00 72 GLN A CA 1
ATOM 573 C C . GLN A 1 72 ? -6.881 11.053 28.247 1.00 85.00 72 GLN A C 1
ATOM 575 O O . GLN A 1 72 ? -7.405 10.260 27.463 1.00 85.00 72 GLN A O 1
ATOM 580 N N . PRO A 1 73 ? -5.536 11.178 28.297 1.00 81.94 73 PRO A N 1
ATOM 581 C CA . PRO A 1 73 ? -4.645 10.531 27.329 1.00 81.94 73 PRO A CA 1
ATOM 582 C C . PRO A 1 73 ? -4.679 8.998 27.338 1.00 81.94 73 PRO A C 1
ATOM 584 O O . PRO A 1 73 ? -4.474 8.379 26.294 1.00 81.94 73 PRO A O 1
ATOM 587 N N . ILE A 1 74 ? -4.923 8.382 28.501 1.00 84.31 74 ILE A N 1
ATOM 588 C CA . ILE A 1 74 ? -4.974 6.920 28.644 1.00 84.31 74 ILE A CA 1
ATOM 589 C C . ILE A 1 74 ? -6.226 6.386 27.942 1.00 84.31 74 ILE A C 1
ATOM 591 O O . ILE A 1 74 ? -6.143 5.485 27.108 1.00 84.31 74 ILE A O 1
ATOM 595 N N . GLU A 1 75 ? -7.372 6.992 28.229 1.00 87.56 75 GLU A N 1
ATOM 596 C CA . GLU A 1 75 ? -8.674 6.669 27.657 1.00 87.56 75 GLU A CA 1
ATOM 597 C C . GLU A 1 75 ? -8.696 6.932 26.145 1.00 87.56 75 GLU A C 1
ATOM 599 O O . GLU A 1 75 ? -9.175 6.096 25.379 1.00 87.56 75 GLU A O 1
ATOM 604 N N . TYR A 1 76 ? -8.089 8.037 25.696 1.00 88.69 76 TYR A N 1
ATOM 605 C CA . TYR A 1 76 ? -7.919 8.348 24.275 1.00 88.69 76 TYR A CA 1
ATOM 606 C C . TYR A 1 76 ? -7.092 7.280 23.544 1.00 88.69 76 TYR A C 1
ATOM 608 O O . TYR A 1 76 ? -7.466 6.830 22.458 1.00 88.69 76 TYR A O 1
ATOM 616 N N . GLY A 1 77 ? -5.971 6.857 24.139 1.00 89.06 77 GLY A N 1
ATOM 617 C CA . GLY A 1 77 ? -5.122 5.799 23.592 1.00 89.06 77 GLY A CA 1
ATOM 618 C C . GLY A 1 77 ? -5.867 4.470 23.474 1.00 89.06 77 GLY A C 1
ATOM 619 O O . GLY A 1 77 ? -5.873 3.868 22.401 1.00 89.06 77 GLY A O 1
ATOM 620 N N . ALA A 1 78 ? -6.569 4.065 24.536 1.00 91.75 78 ALA A N 1
ATOM 621 C CA . ALA A 1 78 ? -7.366 2.841 24.553 1.00 91.75 78 ALA A CA 1
ATOM 622 C C . ALA A 1 78 ? -8.495 2.860 23.507 1.00 91.75 78 ALA A C 1
ATOM 624 O O . ALA A 1 78 ? -8.721 1.860 22.825 1.00 91.75 78 ALA A O 1
ATOM 625 N N . LEU A 1 79 ? -9.174 3.999 23.328 1.00 94.00 79 LEU A N 1
ATOM 626 C CA . LEU A 1 79 ? -10.173 4.175 22.272 1.00 94.00 79 LEU A CA 1
ATOM 627 C C . LEU A 1 79 ? -9.547 4.011 20.881 1.00 94.00 79 LEU A C 1
ATOM 629 O O . LEU A 1 79 ? -10.100 3.321 20.023 1.00 94.00 79 LEU A O 1
ATOM 633 N N . CYS A 1 80 ? -8.377 4.614 20.653 1.00 94.44 80 CYS A N 1
ATOM 634 C CA . CYS A 1 80 ? -7.662 4.479 19.387 1.00 94.44 80 CYS A CA 1
ATOM 635 C C . CYS A 1 80 ? -7.311 3.010 19.108 1.00 94.44 80 CYS A C 1
ATOM 637 O O . CYS A 1 80 ? -7.608 2.514 18.023 1.00 94.44 80 CYS A O 1
ATOM 639 N N . ASP A 1 81 ? -6.786 2.283 20.099 1.00 95.00 81 ASP A N 1
ATOM 640 C CA . ASP A 1 81 ? -6.459 0.859 19.969 1.00 95.00 81 ASP A CA 1
ATOM 641 C C . ASP A 1 81 ? -7.694 0.003 19.636 1.00 95.00 81 ASP A C 1
ATOM 643 O O . ASP A 1 81 ? -7.630 -0.847 18.745 1.00 95.00 81 ASP A O 1
ATOM 647 N N . GLN A 1 82 ? -8.850 0.281 20.250 1.00 96.44 82 GLN A N 1
ATOM 648 C CA . GLN A 1 82 ? -10.112 -0.384 19.897 1.00 96.44 82 GLN A CA 1
ATOM 649 C C . GLN A 1 82 ? -10.504 -0.142 18.432 1.00 96.44 82 GLN A C 1
ATOM 651 O O . GLN A 1 82 ? -10.947 -1.056 17.733 1.00 96.44 82 GLN A O 1
ATOM 656 N N . PHE A 1 83 ? -10.352 1.088 17.937 1.00 97.75 83 PHE A N 1
ATOM 657 C CA . PHE A 1 83 ? -10.654 1.416 16.544 1.00 97.75 83 PHE A CA 1
ATOM 658 C C . PHE A 1 83 ? -9.628 0.844 15.556 1.00 97.75 83 PHE A C 1
ATOM 660 O O . PHE A 1 83 ? -10.009 0.460 14.445 1.00 97.75 83 PHE A O 1
ATOM 667 N N . ILE A 1 84 ? -8.357 0.723 15.950 1.00 97.75 84 ILE A N 1
ATOM 668 C CA . ILE A 1 84 ? -7.322 0.009 15.189 1.00 97.75 84 ILE A CA 1
ATOM 669 C C . ILE A 1 84 ? -7.676 -1.477 15.085 1.00 97.75 84 ILE A C 1
ATOM 671 O O . ILE A 1 84 ? -7.561 -2.054 14.003 1.00 97.75 84 ILE A O 1
ATOM 675 N N . GLU A 1 85 ? -8.148 -2.099 16.166 1.00 97.62 85 GLU A N 1
ATOM 676 C CA . GLU A 1 85 ? -8.584 -3.498 16.158 1.00 97.62 85 GLU A CA 1
ATOM 677 C C . GLU A 1 85 ? -9.809 -3.699 15.253 1.00 97.62 85 GLU A C 1
ATOM 679 O O . GLU A 1 85 ? -9.808 -4.596 14.410 1.00 97.62 85 GLU A O 1
ATOM 684 N N . LYS A 1 86 ? -10.827 -2.832 15.358 1.00 97.94 86 LYS A N 1
ATOM 685 C CA . LYS A 1 86 ? -11.995 -2.840 14.453 1.00 97.94 86 LYS A CA 1
ATOM 686 C C . LYS A 1 86 ? -11.574 -2.695 12.988 1.00 97.94 86 LYS A C 1
ATOM 688 O O . LYS A 1 86 ? -12.055 -3.439 12.138 1.00 97.94 86 LYS A O 1
ATOM 693 N N . THR A 1 87 ? -10.653 -1.772 12.707 1.00 98.38 87 THR A N 1
ATOM 694 C CA . THR A 1 87 ? -10.101 -1.558 11.359 1.00 98.38 87 THR A CA 1
ATOM 695 C C . THR A 1 87 ? -9.373 -2.800 10.861 1.00 98.38 87 THR A C 1
ATOM 697 O O . THR A 1 87 ? -9.585 -3.225 9.734 1.00 98.38 87 THR A O 1
ATOM 700 N N . THR A 1 88 ? -8.554 -3.412 11.714 1.00 98.19 88 THR A N 1
ATOM 701 C CA . THR A 1 88 ? -7.804 -4.632 11.395 1.00 98.19 88 THR A CA 1
ATOM 702 C C . THR A 1 88 ? -8.749 -5.783 11.063 1.00 98.19 88 THR A C 1
ATOM 704 O O . THR A 1 88 ? -8.600 -6.387 10.012 1.00 98.19 88 THR A O 1
ATOM 707 N N . LYS A 1 89 ? -9.780 -6.024 11.886 1.00 98.25 89 LYS A N 1
ATOM 708 C CA . LYS A 1 89 ? -10.798 -7.060 11.630 1.00 98.25 89 LYS A CA 1
ATOM 709 C C . LYS A 1 89 ? -11.553 -6.831 10.322 1.00 98.25 89 LYS A C 1
ATOM 711 O O . LYS A 1 89 ? -11.810 -7.785 9.599 1.00 98.25 89 LYS A O 1
ATOM 716 N N . TYR A 1 90 ? -11.911 -5.580 10.027 1.00 98.56 90 TYR A N 1
ATOM 717 C CA . TYR A 1 90 ? -12.547 -5.232 8.759 1.00 98.56 90 TYR A CA 1
ATOM 718 C C . TYR A 1 90 ? -11.623 -5.539 7.575 1.00 98.56 90 TYR A C 1
ATOM 720 O O . TYR A 1 90 ? -12.032 -6.241 6.657 1.00 98.56 90 TYR A O 1
ATOM 728 N N . LEU A 1 91 ? -10.371 -5.078 7.614 1.00 98.56 91 LEU A N 1
ATOM 729 C CA . LEU A 1 91 ? -9.413 -5.315 6.534 1.00 98.56 91 LEU A CA 1
ATOM 730 C C . LEU A 1 91 ? -9.105 -6.806 6.358 1.00 98.56 91 LEU A C 1
ATOM 732 O O . LEU A 1 91 ? -9.107 -7.275 5.227 1.00 98.56 91 LEU A O 1
ATOM 736 N N . ASP A 1 92 ? -8.938 -7.554 7.450 1.00 98.38 92 ASP A N 1
ATOM 737 C CA . ASP A 1 92 ? -8.730 -9.010 7.439 1.00 98.38 92 ASP A CA 1
ATOM 738 C C . ASP A 1 92 ? -9.902 -9.788 6.818 1.00 98.38 92 ASP A C 1
ATOM 740 O O . ASP A 1 92 ? -9.723 -10.929 6.406 1.00 98.38 92 ASP A O 1
ATOM 744 N N . SER A 1 93 ? -11.095 -9.189 6.739 1.00 98.00 93 SER A N 1
ATOM 745 C CA . SER A 1 93 ? -12.277 -9.815 6.132 1.00 98.00 93 SER A CA 1
ATOM 746 C C . SER A 1 93 ? -12.400 -9.616 4.617 1.00 98.00 93 SER A C 1
ATOM 748 O O . SER A 1 93 ? -13.332 -10.147 4.019 1.00 98.00 93 SER A O 1
ATOM 750 N N . LEU A 1 94 ? -11.513 -8.832 3.991 1.00 98.00 94 LEU A N 1
ATOM 751 C CA . LEU A 1 94 ? -11.588 -8.529 2.560 1.00 98.00 94 LEU A CA 1
ATOM 752 C C . LEU A 1 94 ? -10.707 -9.482 1.739 1.00 98.00 94 LEU A C 1
ATOM 754 O O . LEU A 1 94 ? -9.500 -9.560 1.953 1.00 98.00 94 LEU A O 1
ATOM 758 N N . ASP A 1 95 ? -11.282 -10.099 0.707 1.00 96.81 95 ASP A N 1
ATOM 759 C CA . ASP A 1 95 ? -10.581 -11.063 -0.162 1.00 96.81 95 ASP A CA 1
ATOM 760 C C . ASP A 1 95 ? -9.627 -10.418 -1.190 1.00 96.81 95 ASP A C 1
ATOM 762 O O . ASP A 1 95 ? -8.940 -11.110 -1.938 1.00 96.81 95 ASP A O 1
ATOM 766 N N . MET A 1 96 ? -9.578 -9.084 -1.266 1.00 96.38 96 MET A N 1
ATOM 767 C CA . MET A 1 96 ? -8.713 -8.361 -2.215 1.00 96.38 96 MET A CA 1
ATOM 768 C C . MET A 1 96 ? -7.221 -8.406 -1.843 1.00 96.38 96 MET A C 1
ATOM 770 O O . MET A 1 96 ? -6.363 -8.060 -2.661 1.00 96.38 96 MET A O 1
ATOM 774 N N . TRP A 1 97 ? -6.896 -8.789 -0.607 1.00 97.69 97 TRP A N 1
ATOM 775 C CA . TRP A 1 97 ? -5.524 -8.826 -0.118 1.00 97.69 97 TRP A CA 1
ATOM 776 C C . TRP A 1 97 ? -4.855 -10.149 -0.468 1.00 97.69 97 TRP A C 1
ATOM 778 O O . TRP A 1 97 ? -5.335 -11.220 -0.116 1.00 97.69 97 TRP A O 1
ATOM 788 N N . THR A 1 98 ? -3.693 -10.074 -1.104 1.00 97.25 98 THR A N 1
ATOM 789 C CA . THR A 1 98 ? -2.847 -11.241 -1.375 1.00 97.25 98 THR A CA 1
ATOM 790 C C . THR A 1 98 ? -1.697 -11.381 -0.393 1.00 97.25 98 THR A C 1
ATOM 792 O O . THR A 1 98 ? -1.075 -12.437 -0.330 1.00 97.25 98 THR A O 1
ATOM 795 N N . ALA A 1 99 ? -1.371 -10.320 0.346 1.00 97.94 99 ALA A N 1
ATOM 796 C CA . ALA A 1 99 ? -0.398 -10.389 1.421 1.00 97.94 99 ALA A CA 1
ATOM 797 C C . ALA A 1 99 ? -0.758 -9.433 2.557 1.00 97.94 99 ALA A C 1
ATOM 799 O O . ALA A 1 99 ? -1.228 -8.314 2.336 1.00 97.94 99 ALA A O 1
ATOM 800 N N . LYS A 1 100 ? -0.442 -9.873 3.773 1.00 98.38 100 LYS A N 1
ATOM 801 C CA . LYS A 1 100 ? -0.402 -9.053 4.978 1.00 98.38 100 LYS A CA 1
ATOM 802 C C . LYS A 1 100 ? 0.982 -9.209 5.593 1.00 98.38 100 LYS A C 1
ATOM 804 O O . LYS A 1 100 ? 1.487 -10.323 5.724 1.00 98.38 100 LYS A O 1
ATOM 809 N N . PHE A 1 101 ? 1.615 -8.107 5.968 1.00 98.19 101 PHE A N 1
ATOM 810 C CA . PHE A 1 101 ? 2.948 -8.114 6.581 1.00 98.19 101 PHE A CA 1
ATOM 811 C C . PHE A 1 101 ? 3.105 -6.924 7.526 1.00 98.19 101 PHE A C 1
ATOM 813 O O . PHE A 1 101 ? 2.286 -6.005 7.514 1.00 98.19 101 PHE A O 1
ATOM 820 N N . SER A 1 102 ? 4.125 -6.946 8.379 1.00 97.44 102 SER A N 1
ATOM 821 C CA . SER A 1 102 ? 4.503 -5.794 9.192 1.00 97.44 102 SER A CA 1
ATOM 822 C C . SER A 1 102 ? 5.918 -5.338 8.893 1.00 97.44 102 SER A C 1
ATOM 824 O O . SER A 1 102 ? 6.751 -6.114 8.417 1.00 97.44 102 SER A O 1
ATOM 826 N N . THR A 1 103 ? 6.164 -4.061 9.162 1.00 95.88 103 THR A N 1
ATOM 827 C CA . THR A 1 103 ? 7.503 -3.482 9.163 1.00 95.88 103 THR A CA 1
ATOM 828 C C . THR A 1 103 ? 7.848 -2.981 10.551 1.00 95.88 103 THR A C 1
ATOM 830 O O . THR A 1 103 ? 6.954 -2.594 11.309 1.00 95.88 103 THR A O 1
ATOM 833 N N . GLU A 1 104 ? 9.144 -2.912 10.840 1.00 93.62 104 GLU A N 1
ATOM 834 C CA . GLU A 1 104 ? 9.655 -2.284 12.061 1.00 93.62 104 GLU A CA 1
ATOM 835 C C . GLU A 1 104 ? 9.148 -0.834 12.191 1.00 93.62 104 GLU A C 1
ATOM 837 O O . GLU A 1 104 ? 8.651 -0.234 11.232 1.00 93.62 104 GLU A O 1
ATOM 842 N N . CYS A 1 105 ? 9.261 -0.258 13.388 1.00 85.88 105 CYS A N 1
ATOM 843 C CA . CYS A 1 105 ? 8.921 1.143 13.648 1.00 85.88 105 CYS A CA 1
ATOM 844 C C . CYS A 1 105 ? 10.154 2.017 13.944 1.00 85.88 105 CYS A C 1
ATOM 846 O O . CYS A 1 105 ? 10.053 3.010 14.666 1.00 85.88 105 CYS A O 1
ATOM 848 N N . SER A 1 106 ? 11.322 1.655 13.405 1.00 77.81 106 SER A N 1
ATOM 849 C CA . SER A 1 106 ? 12.589 2.369 13.627 1.00 77.81 106 SER A CA 1
ATOM 850 C C . SER A 1 106 ? 12.630 3.778 13.029 1.00 77.81 106 SER A C 1
ATOM 852 O O . SER A 1 106 ? 13.476 4.581 13.418 1.00 77.81 106 SER A O 1
ATOM 854 N N . GLY A 1 107 ? 11.713 4.109 12.114 1.00 67.38 107 GLY A N 1
ATOM 855 C CA . GLY A 1 107 ? 11.674 5.413 11.460 1.00 67.38 107 GLY A CA 1
ATOM 856 C C . GLY A 1 107 ? 12.696 5.548 10.331 1.00 67.38 107 GLY A C 1
ATOM 857 O O . GLY A 1 107 ? 13.117 6.664 10.030 1.00 67.38 107 GLY A O 1
ATOM 858 N N . GLY A 1 108 ? 13.101 4.437 9.707 1.00 65.69 108 GLY A N 1
ATOM 859 C CA . GLY A 1 108 ? 14.036 4.432 8.588 1.00 65.69 108 GLY A CA 1
ATOM 860 C C . GLY A 1 108 ? 14.718 3.084 8.359 1.00 65.69 108 GLY A C 1
ATOM 861 O O . GLY A 1 108 ? 14.249 2.030 8.771 1.00 65.69 108 GLY A O 1
ATOM 862 N N . ARG A 1 109 ? 15.861 3.111 7.670 1.00 65.25 109 ARG A N 1
ATOM 863 C CA . ARG A 1 109 ? 16.687 1.913 7.481 1.00 65.25 109 ARG A CA 1
ATOM 864 C C . ARG A 1 109 ? 17.430 1.597 8.778 1.00 65.25 109 ARG A C 1
ATOM 866 O O . ARG A 1 109 ? 18.409 2.261 9.103 1.00 65.25 109 ARG A O 1
ATOM 873 N N . SER A 1 110 ? 16.940 0.607 9.506 1.00 70.25 110 SER A N 1
ATOM 874 C CA . SER A 1 110 ? 17.577 0.005 10.676 1.00 70.25 110 SER A CA 1
ATOM 875 C C . SER A 1 110 ? 18.666 -0.991 10.261 1.00 70.25 110 SER A C 1
ATOM 877 O O . SER A 1 110 ? 18.531 -1.731 9.284 1.00 70.25 110 SER A O 1
ATOM 879 N N . GLU A 1 111 ? 19.754 -1.017 11.030 1.00 72.75 111 GLU A N 1
ATOM 880 C CA . GLU A 1 111 ? 20.806 -2.033 10.952 1.00 72.75 111 GLU A CA 1
ATOM 881 C C . GLU A 1 111 ? 20.712 -2.955 12.175 1.00 72.75 111 GLU A C 1
ATOM 883 O O . GLU A 1 111 ? 20.312 -2.521 13.254 1.00 72.75 111 GLU A O 1
ATOM 888 N N . GLY A 1 112 ? 21.090 -4.227 12.021 1.00 80.88 112 GLY A N 1
ATOM 889 C CA . GLY A 1 112 ? 21.033 -5.220 13.100 1.00 80.88 112 GLY A CA 1
ATOM 890 C C . GLY A 1 112 ? 19.889 -6.232 12.952 1.00 80.88 112 GLY A C 1
ATOM 891 O O . GLY A 1 112 ? 19.316 -6.345 11.861 1.00 80.88 112 GLY A O 1
ATOM 892 N N . PRO A 1 113 ? 19.591 -7.019 14.004 1.00 85.19 113 PRO A N 1
ATOM 893 C CA . PRO A 1 113 ? 18.560 -8.052 13.944 1.00 85.19 113 PRO A CA 1
ATOM 894 C C . PRO A 1 113 ? 17.182 -7.451 13.640 1.00 85.19 113 PRO A C 1
ATOM 896 O O . PRO A 1 113 ? 16.941 -6.273 13.889 1.00 85.19 113 PRO A O 1
ATOM 899 N N . LEU A 1 114 ? 16.292 -8.265 13.070 1.00 88.94 114 LEU A N 1
ATOM 900 C CA . LEU A 1 114 ? 14.894 -7.886 12.885 1.00 88.94 114 LEU A CA 1
ATOM 901 C C . LEU A 1 114 ? 14.168 -7.946 14.224 1.00 88.94 114 LEU A C 1
ATOM 903 O O . LEU A 1 114 ? 14.170 -8.989 14.882 1.00 88.94 114 LEU A O 1
ATOM 907 N N . GLU A 1 115 ? 13.519 -6.851 14.598 1.00 89.38 115 GLU A N 1
ATOM 908 C CA . GLU A 1 115 ? 12.733 -6.764 15.828 1.00 89.38 115 GLU A CA 1
ATOM 909 C C . GLU A 1 115 ? 11.246 -6.653 15.509 1.00 89.38 115 GLU A C 1
ATOM 911 O O . GLU A 1 115 ? 10.862 -6.119 14.476 1.00 89.38 115 GLU A O 1
ATOM 916 N N . THR A 1 116 ? 10.383 -7.176 16.380 1.00 91.06 116 THR A N 1
ATOM 917 C CA . THR A 1 116 ? 8.925 -7.033 16.259 1.00 91.06 116 THR A CA 1
ATOM 918 C C . THR A 1 116 ? 8.388 -6.338 17.494 1.00 91.06 116 THR A C 1
ATOM 920 O O . THR A 1 116 ? 8.687 -6.746 18.617 1.00 91.06 116 THR A O 1
ATOM 923 N N . THR A 1 117 ? 7.555 -5.322 17.296 1.00 92.06 117 THR A N 1
ATOM 924 C CA . THR A 1 117 ? 6.949 -4.543 18.374 1.00 92.06 117 THR A CA 1
ATOM 925 C C . THR A 1 117 ? 5.431 -4.438 18.196 1.00 92.06 117 THR A C 1
ATOM 927 O O . THR A 1 117 ? 4.908 -4.560 17.086 1.00 92.06 117 THR A O 1
ATOM 930 N N . PRO A 1 118 ? 4.669 -4.161 19.269 1.00 89.94 118 PRO A N 1
ATOM 931 C CA . PRO A 1 118 ? 3.249 -3.842 19.142 1.00 89.94 118 PRO A CA 1
ATOM 932 C C . PRO A 1 118 ? 2.956 -2.594 18.289 1.00 89.94 118 PRO A C 1
ATOM 934 O O . PRO A 1 118 ? 1.807 -2.421 17.872 1.00 89.94 118 PRO A O 1
ATOM 937 N N . ASP A 1 119 ? 3.955 -1.746 18.024 1.00 92.69 119 ASP A N 1
ATOM 938 C CA . ASP A 1 119 ? 3.820 -0.441 17.359 1.00 92.69 119 ASP A CA 1
ATOM 939 C C . ASP A 1 119 ? 4.204 -0.482 15.875 1.00 92.69 119 ASP A C 1
ATOM 941 O O . ASP A 1 119 ? 4.052 0.516 15.159 1.00 92.69 119 ASP A O 1
ATOM 945 N N . ASP A 1 120 ? 4.638 -1.654 15.417 1.00 95.12 120 ASP A N 1
ATOM 946 C CA . ASP A 1 120 ? 4.964 -1.953 14.032 1.00 95.12 120 ASP A CA 1
ATOM 947 C C . ASP A 1 120 ? 3.825 -1.570 13.090 1.00 95.12 120 ASP A C 1
ATOM 949 O O . ASP A 1 120 ? 2.630 -1.704 13.394 1.00 95.12 120 ASP A O 1
ATOM 953 N N . SER A 1 121 ? 4.207 -1.092 11.908 1.00 95.75 121 SER A N 1
ATOM 954 C CA . SER A 1 121 ? 3.226 -0.787 10.875 1.00 95.75 121 SER A CA 1
ATOM 955 C C . SER A 1 121 ? 2.724 -2.084 10.262 1.00 95.75 121 SER A C 1
ATOM 957 O O . SER A 1 121 ? 3.522 -2.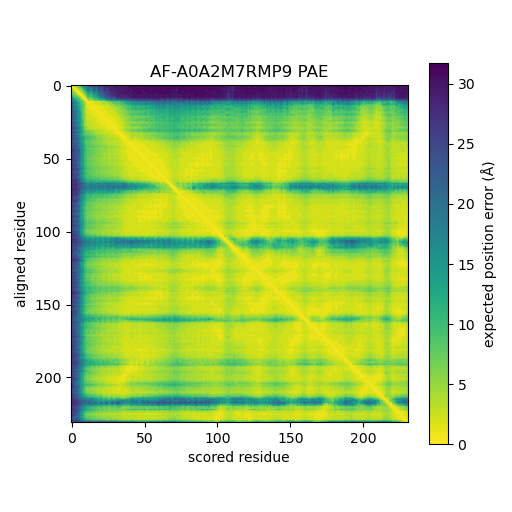959 9.944 1.00 95.75 121 SER A O 1
ATOM 959 N N . VAL A 1 122 ? 1.414 -2.202 10.056 1.00 97.81 122 VAL A N 1
ATOM 960 C CA . VAL A 1 122 ? 0.805 -3.354 9.374 1.00 97.81 122 VAL A CA 1
ATOM 961 C C . VAL A 1 122 ? 0.388 -2.934 7.975 1.00 97.81 122 VAL A C 1
ATOM 963 O O . VAL A 1 122 ? -0.257 -1.900 7.808 1.00 97.81 122 VAL A O 1
ATOM 966 N N . TYR A 1 123 ? 0.737 -3.739 6.983 1.00 98.19 123 TYR A N 1
ATOM 967 C CA . TYR A 1 123 ? 0.424 -3.511 5.582 1.00 98.19 123 TYR A CA 1
ATOM 968 C C . TYR A 1 123 ? -0.521 -4.585 5.069 1.00 98.19 123 TYR A C 1
ATOM 970 O O . TYR A 1 123 ? -0.391 -5.763 5.408 1.00 98.19 123 TYR A O 1
ATOM 978 N N . TYR A 1 124 ? -1.422 -4.148 4.201 1.00 98.62 124 TYR A N 1
ATOM 979 C CA . TYR A 1 124 ? -2.291 -4.981 3.386 1.00 98.62 124 TYR A CA 1
ATOM 980 C C . TYR A 1 124 ? -1.962 -4.694 1.928 1.00 98.62 124 TYR A C 1
ATOM 982 O O . TYR A 1 124 ? -1.868 -3.527 1.548 1.00 98.62 124 TYR A O 1
ATOM 990 N N . MET A 1 125 ? -1.748 -5.737 1.131 1.00 98.25 125 MET A N 1
ATOM 991 C CA . MET A 1 125 ? -1.264 -5.610 -0.241 1.00 98.25 125 MET A CA 1
ATOM 992 C C . MET A 1 125 ? -2.095 -6.464 -1.194 1.00 98.25 125 MET A C 1
ATOM 994 O O . MET A 1 125 ? -2.360 -7.632 -0.914 1.00 98.25 125 MET A O 1
ATOM 998 N N . THR A 1 126 ? -2.491 -5.879 -2.321 1.00 97.75 126 THR A N 1
ATOM 999 C CA . THR A 1 126 ? -3.158 -6.579 -3.435 1.00 97.75 126 THR A CA 1
ATOM 1000 C C . THR A 1 126 ? -2.148 -7.296 -4.337 1.00 97.75 126 THR A C 1
ATOM 1002 O O . THR A 1 126 ? -0.944 -7.048 -4.257 1.00 97.75 126 THR A O 1
ATOM 1005 N N . SER A 1 127 ? -2.633 -8.124 -5.267 1.00 95.62 127 SER A N 1
ATOM 1006 C CA . SER A 1 127 ? -1.789 -8.850 -6.231 1.00 95.62 127 SER A CA 1
ATOM 1007 C C . SER A 1 127 ? -0.933 -7.936 -7.113 1.00 95.62 127 SER A C 1
ATOM 1009 O O . SER A 1 127 ? 0.177 -8.312 -7.482 1.00 95.62 127 SER A O 1
ATOM 1011 N N . LYS A 1 128 ? -1.433 -6.737 -7.432 1.00 95.25 128 LYS A N 1
ATOM 1012 C CA . LYS A 1 128 ? -0.746 -5.730 -8.259 1.00 95.25 128 LYS A CA 1
ATOM 1013 C C . LYS A 1 128 ? 0.143 -4.786 -7.446 1.00 95.25 128 LYS A C 1
ATOM 1015 O O . LYS A 1 128 ? 0.837 -3.949 -8.019 1.00 95.25 128 LYS A O 1
ATOM 1020 N N . GLY A 1 129 ? 0.159 -4.923 -6.119 1.00 96.00 129 GLY A N 1
ATOM 1021 C CA . GLY A 1 129 ? 0.996 -4.114 -5.237 1.00 96.00 129 GLY A CA 1
ATOM 1022 C C . GLY A 1 129 ? 0.371 -2.792 -4.786 1.00 96.00 129 GLY A C 1
ATOM 1023 O O . GLY A 1 129 ? 1.091 -1.974 -4.227 1.00 96.00 129 GLY A O 1
ATOM 1024 N N . ILE A 1 130 ? -0.939 -2.567 -4.959 1.00 97.25 130 ILE A N 1
ATOM 1025 C CA . ILE A 1 130 ? -1.623 -1.511 -4.187 1.00 97.25 130 ILE A CA 1
ATOM 1026 C C . ILE A 1 130 ? -1.513 -1.875 -2.707 1.00 97.25 130 ILE A C 1
ATOM 1028 O O . ILE A 1 130 ? -1.834 -3.014 -2.344 1.00 97.25 130 ILE A O 1
ATOM 1032 N N . SER A 1 131 ? -1.098 -0.922 -1.871 1.00 97.75 131 SER A N 1
ATOM 1033 C CA . SER A 1 131 ? -0.935 -1.125 -0.432 1.00 97.75 131 SER A CA 1
ATOM 1034 C C . SER A 1 131 ? -1.767 -0.158 0.405 1.00 97.75 131 SER A C 1
ATOM 1036 O O . SER A 1 131 ? -1.990 0.996 0.044 1.00 97.75 131 SER A O 1
ATOM 1038 N N . LEU A 1 132 ? -2.200 -0.639 1.568 1.00 98.12 132 LEU A N 1
ATOM 1039 C CA . LEU A 1 132 ? -2.748 0.164 2.656 1.00 98.12 132 LEU A CA 1
ATOM 1040 C C . LEU A 1 132 ? -1.920 -0.088 3.915 1.00 98.12 132 LEU A C 1
ATOM 1042 O O . LEU A 1 132 ? -1.674 -1.239 4.277 1.00 98.12 132 LEU A O 1
ATOM 1046 N N . ARG A 1 133 ? -1.536 0.985 4.610 1.00 97.25 133 ARG A N 1
ATOM 1047 C CA . ARG A 1 133 ? -0.710 0.917 5.819 1.00 97.25 133 ARG A CA 1
ATOM 1048 C C . ARG A 1 133 ? -1.455 1.406 7.057 1.00 97.25 133 ARG A C 1
ATOM 1050 O O . ARG A 1 133 ? -1.989 2.515 7.079 1.00 97.25 133 ARG A O 1
ATOM 1057 N N . LEU A 1 134 ? -1.387 0.619 8.126 1.00 97.69 134 LEU A N 1
ATOM 1058 C CA . LEU A 1 134 ? -1.749 1.005 9.488 1.00 97.69 134 LEU A CA 1
ATOM 1059 C C . LEU A 1 134 ? -0.475 1.326 10.280 1.00 97.69 134 LEU A C 1
ATOM 1061 O O . LEU A 1 134 ? 0.205 0.425 10.764 1.00 97.69 134 LEU A O 1
ATOM 1065 N N . LYS A 1 135 ? -0.144 2.611 10.426 1.00 95.50 135 LYS A N 1
ATOM 1066 C CA . LYS A 1 135 ? 1.041 3.097 11.149 1.00 95.50 135 LYS A CA 1
ATOM 1067 C C . LYS A 1 135 ? 0.764 3.183 12.654 1.00 95.50 135 LYS A C 1
ATOM 1069 O O . LYS A 1 135 ? 0.475 4.259 13.177 1.00 95.50 135 LYS A O 1
ATOM 1074 N N . LYS A 1 136 ? 0.813 2.047 13.358 1.00 94.75 136 LYS A N 1
ATOM 1075 C CA . LYS A 1 136 ? 0.393 1.935 14.772 1.00 94.75 136 LYS A CA 1
ATOM 1076 C C . LYS A 1 136 ? 1.183 2.827 15.732 1.00 94.75 136 LYS A C 1
ATOM 1078 O O . LYS A 1 136 ? 0.590 3.356 16.669 1.00 94.75 136 LYS A O 1
ATOM 1083 N N . ALA A 1 137 ? 2.456 3.103 15.446 1.00 93.12 137 ALA A N 1
ATOM 1084 C CA . ALA A 1 137 ? 3.262 4.091 16.172 1.00 93.12 137 ALA A CA 1
ATOM 1085 C C . ALA A 1 137 ? 2.613 5.495 16.260 1.00 93.12 137 ALA A C 1
ATOM 1087 O O . ALA A 1 137 ? 2.941 6.284 17.144 1.00 93.12 137 ALA A O 1
ATOM 1088 N N . ASN A 1 138 ? 1.660 5.823 15.378 1.00 93.12 138 ASN A N 1
ATOM 1089 C CA . ASN A 1 138 ? 0.914 7.080 15.412 1.00 93.12 138 ASN A CA 1
ATOM 1090 C C . ASN A 1 138 ? -0.381 7.033 16.249 1.00 93.12 138 ASN A C 1
ATOM 1092 O O . ASN A 1 138 ? -1.113 8.022 16.235 1.00 93.12 138 ASN A O 1
ATOM 1096 N N . ARG A 1 139 ? -0.685 5.958 16.997 1.00 90.25 139 ARG A N 1
ATOM 1097 C CA . ARG A 1 139 ? -1.952 5.839 17.756 1.00 90.25 139 ARG A CA 1
ATOM 1098 C C . ARG A 1 139 ? -2.245 7.033 18.671 1.00 90.25 139 ARG A C 1
ATOM 1100 O O . ARG A 1 139 ? -3.385 7.483 18.739 1.00 90.25 139 ARG A O 1
ATOM 1107 N N . GLY A 1 140 ? -1.216 7.617 19.292 1.00 87.38 140 GLY A N 1
ATOM 1108 C CA . GLY A 1 140 ? -1.353 8.790 20.167 1.00 87.38 140 GLY A CA 1
ATOM 1109 C C . GLY A 1 140 ? -1.722 10.089 19.438 1.00 87.38 140 GLY A C 1
ATOM 1110 O O . GLY A 1 140 ? -2.072 11.071 20.080 1.00 87.38 140 GLY A O 1
ATOM 1111 N N . LYS A 1 141 ? -1.661 10.103 18.101 1.00 89.38 141 LYS A N 1
ATOM 1112 C CA . LYS A 1 141 ? -2.033 11.241 17.245 1.00 89.38 141 LYS A CA 1
ATOM 1113 C C . LYS A 1 141 ? -3.424 11.075 16.615 1.00 89.38 141 LYS A C 1
ATOM 1115 O O . LYS A 1 141 ? -3.825 11.900 15.796 1.00 89.38 141 LYS A O 1
ATOM 1120 N N . GLY A 1 142 ? -4.140 10.011 16.981 1.00 91.56 142 GLY A N 1
ATOM 1121 C CA . GLY A 1 142 ? -5.488 9.707 16.511 1.00 91.56 142 GLY A CA 1
ATOM 1122 C C . GLY A 1 142 ? -5.538 8.787 15.292 1.00 91.56 142 GLY A C 1
ATOM 1123 O O . GLY A 1 142 ? -4.563 8.613 14.557 1.00 91.56 142 GLY A O 1
ATOM 1124 N N . LEU A 1 143 ? -6.716 8.202 15.058 1.00 95.75 143 LEU A N 1
ATOM 1125 C CA . LEU A 1 143 ? -6.904 7.145 14.061 1.00 95.75 143 LEU A CA 1
ATOM 1126 C C . LEU A 1 143 ? -6.572 7.590 12.627 1.00 95.75 143 LEU A C 1
ATOM 1128 O O . LEU A 1 143 ? -6.011 6.812 11.858 1.00 95.75 143 LEU A O 1
ATOM 1132 N N . GLY A 1 144 ? -6.839 8.853 12.278 1.00 95.38 144 GLY A N 1
ATOM 1133 C CA . GLY A 1 144 ? -6.498 9.412 10.963 1.00 95.38 144 GLY A CA 1
ATOM 1134 C C . GLY A 1 144 ? -4.991 9.508 10.687 1.00 95.38 144 GLY A C 1
ATOM 1135 O O . GLY A 1 144 ? -4.590 9.623 9.536 1.00 95.38 144 GLY A O 1
ATOM 1136 N N . GLN A 1 145 ? -4.148 9.435 11.724 1.00 95.25 145 GLN A N 1
ATOM 1137 C CA . GLN A 1 145 ? -2.689 9.362 11.586 1.00 95.25 145 GLN A CA 1
ATOM 1138 C C . GLN A 1 145 ? -2.176 7.917 11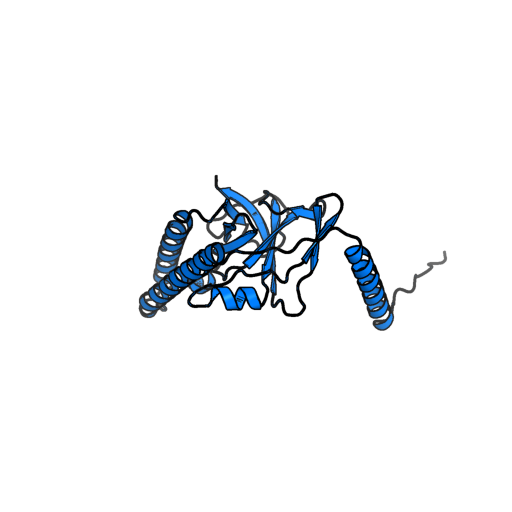.556 1.00 95.25 145 GLN A C 1
ATOM 1140 O O . GLN A 1 145 ? -1.026 7.681 11.177 1.00 95.25 145 GLN A O 1
ATOM 1145 N N . VAL A 1 146 ? -3.013 6.955 11.949 1.00 97.00 146 VAL A N 1
ATOM 1146 C CA . VAL A 1 146 ? -2.719 5.520 11.884 1.00 97.00 146 VAL A CA 1
ATOM 1147 C C . VAL A 1 146 ? -3.100 4.965 10.520 1.00 97.00 146 VAL A C 1
ATOM 1149 O O . VAL A 1 146 ? -2.277 4.320 9.880 1.00 97.00 146 VAL A O 1
ATOM 1152 N N . ILE A 1 147 ? -4.321 5.229 10.056 1.00 97.62 147 ILE A N 1
ATOM 1153 C CA . ILE A 1 147 ? -4.807 4.755 8.758 1.00 97.62 147 ILE A CA 1
ATOM 1154 C C . ILE A 1 147 ? -4.255 5.679 7.676 1.00 97.62 147 ILE A C 1
ATOM 1156 O O . ILE A 1 147 ? -4.675 6.827 7.547 1.00 97.62 147 ILE A O 1
ATOM 1160 N N . GLN A 1 148 ? -3.288 5.186 6.916 1.00 95.25 148 GLN A N 1
ATOM 1161 C CA . GLN A 1 148 ? -2.670 5.941 5.833 1.00 95.25 148 GLN A CA 1
ATOM 1162 C C . GLN A 1 148 ? -3.507 5.816 4.551 1.00 95.25 148 GLN A C 1
ATOM 1164 O O . GLN A 1 148 ? -4.308 4.886 4.438 1.00 95.25 148 GLN A O 1
ATOM 1169 N N . PRO A 1 149 ? -3.366 6.741 3.587 1.00 94.50 149 PRO A N 1
ATOM 1170 C CA . PRO A 1 149 ? -3.953 6.577 2.260 1.00 94.50 149 PRO A CA 1
ATOM 1171 C C . PRO A 1 149 ? -3.467 5.295 1.574 1.00 94.50 149 PRO A C 1
ATOM 1173 O O . PRO A 1 149 ? -2.438 4.728 1.950 1.00 94.50 149 PRO A O 1
ATOM 1176 N N . PHE A 1 150 ? -4.193 4.864 0.545 1.00 96.94 150 PHE A N 1
ATOM 1177 C CA . PHE A 1 150 ? -3.710 3.804 -0.331 1.00 96.94 150 PHE A CA 1
ATOM 1178 C C . PHE A 1 150 ? -2.535 4.306 -1.166 1.00 96.94 150 PHE A C 1
ATOM 1180 O O . PHE A 1 150 ? -2.621 5.388 -1.749 1.00 96.94 150 PHE A O 1
ATOM 1187 N N . PHE A 1 151 ? -1.491 3.493 -1.282 1.00 95.81 151 PHE A N 1
ATOM 1188 C CA . PHE A 1 151 ? -0.420 3.687 -2.253 1.00 95.81 151 PHE A CA 1
ATOM 1189 C C . PHE A 1 151 ? -0.669 2.820 -3.482 1.00 95.81 151 PHE A C 1
ATOM 1191 O O . PHE A 1 151 ? -1.186 1.709 -3.392 1.00 95.81 151 PHE A O 1
ATOM 1198 N N . GLU A 1 152 ? -0.305 3.354 -4.640 1.00 95.62 152 GLU A N 1
ATOM 1199 C CA . GLU A 1 152 ? -0.568 2.755 -5.948 1.00 95.62 152 GLU A CA 1
ATOM 1200 C C . GLU A 1 152 ? 0.319 1.539 -6.218 1.00 95.62 152 GLU A C 1
ATOM 1202 O O . GLU A 1 152 ? -0.123 0.566 -6.826 1.00 95.62 152 GLU A O 1
ATOM 1207 N N . LYS A 1 153 ? 1.569 1.589 -5.749 1.00 95.62 153 LYS A N 1
ATOM 1208 C CA . LYS A 1 153 ? 2.522 0.484 -5.850 1.00 95.62 153 LYS A CA 1
ATOM 1209 C C . LYS A 1 153 ? 3.429 0.460 -4.626 1.00 95.62 153 LYS A C 1
ATOM 1211 O O . LYS A 1 153 ? 3.988 1.490 -4.252 1.00 95.62 153 LYS A O 1
ATOM 1216 N N . ILE A 1 154 ? 3.640 -0.721 -4.064 1.00 96.56 154 ILE A N 1
ATOM 1217 C CA . ILE A 1 154 ? 4.714 -1.020 -3.119 1.00 96.56 154 ILE A CA 1
ATOM 1218 C C . ILE A 1 154 ? 5.715 -1.983 -3.760 1.00 96.56 154 ILE A C 1
ATOM 1220 O O . ILE A 1 154 ? 5.337 -2.902 -4.485 1.00 96.56 154 ILE A O 1
ATOM 1224 N N . VAL A 1 155 ? 6.999 -1.765 -3.493 1.00 95.94 155 VAL A N 1
ATOM 1225 C CA . VAL A 1 155 ? 8.086 -2.703 -3.799 1.00 95.94 155 VAL A CA 1
ATOM 1226 C C . VAL A 1 155 ? 8.992 -2.859 -2.587 1.00 95.94 155 VAL A C 1
ATOM 1228 O O . VAL A 1 155 ? 8.999 -2.017 -1.685 1.00 95.94 155 VAL A O 1
ATOM 1231 N N . PHE A 1 156 ? 9.782 -3.922 -2.582 1.00 95.50 156 PHE A N 1
ATOM 1232 C CA . PHE A 1 156 ? 10.649 -4.295 -1.475 1.00 95.50 156 PHE A CA 1
ATOM 1233 C C . PHE A 1 156 ? 12.095 -4.256 -1.942 1.00 95.50 156 PHE A C 1
ATOM 1235 O O . PHE A 1 156 ? 12.427 -4.786 -3.000 1.00 95.50 156 PHE A O 1
ATOM 1242 N N . VAL A 1 157 ? 12.949 -3.589 -1.172 1.00 93.81 157 VAL A N 1
ATOM 1243 C CA . VAL A 1 157 ? 14.331 -3.289 -1.541 1.00 93.81 157 VAL A CA 1
ATOM 1244 C C . VAL A 1 157 ? 15.276 -3.930 -0.535 1.00 93.81 157 VAL A C 1
ATOM 1246 O O . VAL A 1 157 ? 15.232 -3.607 0.654 1.00 93.81 157 VAL A O 1
ATOM 1249 N N . SER A 1 158 ? 16.161 -4.797 -1.021 1.00 91.56 158 SER A N 1
ATOM 1250 C CA . SER A 1 158 ? 17.223 -5.390 -0.209 1.00 91.56 158 SER A CA 1
ATOM 1251 C C . SER A 1 158 ? 18.293 -4.354 0.135 1.00 91.56 158 SER A C 1
ATOM 1253 O O . SER A 1 158 ? 18.753 -3.595 -0.726 1.00 91.56 158 SER A O 1
ATOM 1255 N N . SER A 1 159 ? 18.738 -4.344 1.391 1.00 85.31 159 SER A N 1
ATOM 1256 C CA . SER A 1 159 ? 19.888 -3.546 1.825 1.00 85.31 159 SER A CA 1
ATOM 1257 C C . SER A 1 159 ? 21.226 -4.121 1.350 1.00 85.31 159 SER A C 1
ATOM 1259 O O . SER A 1 159 ? 22.188 -3.368 1.220 1.00 85.31 159 SER A O 1
ATOM 1261 N N . GLU A 1 160 ? 21.298 -5.427 1.083 1.00 84.38 160 GLU A N 1
ATOM 1262 C CA . GLU A 1 160 ? 22.559 -6.131 0.820 1.00 84.38 160 GLU A CA 1
ATOM 1263 C C . GLU A 1 160 ? 23.004 -6.010 -0.638 1.00 84.38 160 GLU A C 1
ATOM 1265 O O . GLU A 1 160 ? 24.147 -5.663 -0.929 1.00 84.38 160 GLU A O 1
ATOM 1270 N N . ASN A 1 161 ? 22.090 -6.278 -1.569 1.00 84.00 161 ASN A N 1
ATOM 1271 C CA . ASN A 1 161 ? 22.400 -6.379 -2.995 1.00 84.00 161 ASN A CA 1
ATOM 1272 C C . ASN A 1 161 ? 21.616 -5.378 -3.859 1.00 84.00 161 ASN A C 1
ATOM 1274 O O . ASN A 1 161 ? 21.767 -5.375 -5.078 1.00 84.00 161 ASN A O 1
ATOM 1278 N N . ARG A 1 162 ? 20.819 -4.501 -3.227 1.00 82.62 162 ARG A N 1
ATOM 1279 C CA . ARG A 1 162 ? 19.928 -3.528 -3.884 1.00 82.62 162 ARG A CA 1
ATOM 1280 C C . ARG A 1 162 ? 18.898 -4.162 -4.824 1.00 82.62 162 ARG A C 1
ATOM 1282 O O . ARG A 1 162 ? 18.343 -3.444 -5.657 1.00 82.62 162 ARG A O 1
ATOM 1289 N N . ASP A 1 163 ? 18.629 -5.461 -4.689 1.00 89.88 163 ASP A N 1
ATOM 1290 C CA . ASP A 1 163 ? 17.554 -6.113 -5.429 1.00 89.88 163 ASP A CA 1
ATOM 1291 C C . ASP A 1 163 ? 16.211 -5.477 -5.065 1.00 89.88 163 ASP A C 1
ATOM 1293 O O . ASP A 1 163 ? 15.964 -5.105 -3.913 1.00 89.88 163 ASP A O 1
ATOM 1297 N N . VAL A 1 164 ? 15.351 -5.354 -6.075 1.00 93.56 164 VAL A N 1
ATOM 1298 C CA . VAL A 1 164 ? 13.991 -4.838 -5.943 1.00 93.56 164 VAL A CA 1
ATOM 1299 C C . VAL A 1 164 ? 13.019 -5.926 -6.377 1.00 93.56 164 VAL A C 1
ATOM 1301 O O . VAL A 1 164 ? 13.093 -6.416 -7.506 1.00 93.56 164 VAL A O 1
ATOM 1304 N N . VAL A 1 165 ? 12.109 -6.290 -5.479 1.00 94.50 165 VAL A N 1
ATOM 1305 C CA . VAL A 1 165 ? 11.107 -7.342 -5.686 1.00 94.50 165 VAL A CA 1
ATOM 1306 C C . VAL A 1 165 ? 9.699 -6.817 -5.395 1.00 94.50 165 VAL A C 1
ATOM 1308 O O . VAL A 1 165 ? 9.520 -5.813 -4.706 1.00 94.50 165 VAL A O 1
ATOM 1311 N N . GLU A 1 166 ? 8.680 -7.488 -5.933 1.00 94.31 166 GLU A N 1
ATOM 1312 C CA . GLU A 1 166 ? 7.267 -7.079 -5.804 1.00 94.31 166 GLU A CA 1
ATOM 1313 C C . GLU A 1 166 ? 6.514 -7.806 -4.683 1.00 94.31 166 GLU A C 1
ATOM 1315 O O . GLU A 1 166 ? 5.359 -7.495 -4.404 1.00 94.31 166 GLU A O 1
ATOM 1320 N N . ARG A 1 167 ? 7.148 -8.788 -4.037 1.00 95.62 167 ARG A N 1
ATOM 1321 C CA . ARG A 1 167 ? 6.560 -9.559 -2.936 1.00 95.62 167 ARG A CA 1
ATOM 1322 C C . ARG A 1 167 ? 7.274 -9.235 -1.628 1.00 95.62 167 ARG A C 1
ATOM 1324 O O . ARG A 1 167 ? 8.479 -9.002 -1.663 1.00 95.62 167 ARG A O 1
ATOM 1331 N N . PRO A 1 168 ? 6.561 -9.229 -0.490 1.00 96.69 168 PRO A N 1
ATOM 1332 C CA . PRO A 1 168 ? 7.193 -8.969 0.791 1.00 96.69 168 PRO A CA 1
ATOM 1333 C C . PRO A 1 168 ? 8.217 -10.057 1.106 1.00 96.69 168 PRO A C 1
ATOM 1335 O O . PRO A 1 168 ? 7.905 -11.246 1.058 1.00 96.69 168 PRO A O 1
ATOM 1338 N N . GLU A 1 169 ? 9.419 -9.629 1.476 1.00 95.56 169 GLU A N 1
ATOM 1339 C CA . GLU A 1 169 ? 10.509 -10.494 1.919 1.00 95.56 169 GLU A CA 1
ATOM 1340 C C . GLU A 1 169 ? 11.059 -9.973 3.245 1.00 95.56 169 GLU A C 1
ATOM 1342 O O . GLU A 1 169 ? 11.263 -8.769 3.412 1.00 95.56 169 GLU A O 1
ATOM 1347 N N . LEU A 1 170 ? 11.281 -10.874 4.206 1.00 94.94 170 LEU A N 1
ATOM 1348 C CA . LEU A 1 170 ? 11.838 -10.510 5.511 1.00 94.94 170 LEU A CA 1
ATOM 1349 C C . LEU A 1 170 ? 13.190 -9.810 5.334 1.00 94.94 170 LEU A C 1
ATOM 1351 O O . LEU A 1 170 ? 14.037 -10.261 4.569 1.00 94.94 170 LEU A O 1
ATOM 1355 N N . GLY A 1 171 ? 13.396 -8.711 6.056 1.00 93.62 171 GLY A N 1
ATOM 1356 C CA . GLY A 1 171 ? 14.614 -7.906 5.973 1.00 93.62 171 GLY A CA 1
ATOM 1357 C C . GLY A 1 171 ? 14.589 -6.813 4.908 1.00 93.62 171 GLY A C 1
ATOM 1358 O O . GLY A 1 171 ? 15.361 -5.863 5.015 1.00 93.62 171 GLY A O 1
ATOM 1359 N N . PHE A 1 172 ? 13.695 -6.883 3.919 1.00 94.88 172 PHE A N 1
ATOM 1360 C CA . PHE A 1 172 ? 13.654 -5.891 2.845 1.00 94.88 172 PHE A CA 1
ATOM 1361 C C . PHE A 1 172 ? 12.912 -4.638 3.304 1.00 94.88 172 PHE A C 1
ATOM 1363 O O . PHE A 1 172 ? 11.863 -4.724 3.941 1.00 94.88 172 PHE A O 1
ATOM 1370 N N . SER A 1 173 ? 13.425 -3.459 2.953 1.00 94.06 173 SER A N 1
ATOM 1371 C CA . SER A 1 173 ? 12.738 -2.187 3.199 1.00 94.06 173 SER A CA 1
ATOM 1372 C C . SER A 1 173 ? 11.626 -1.961 2.188 1.00 94.06 173 SER A C 1
ATOM 1374 O O . SER A 1 173 ? 11.772 -2.291 1.011 1.00 94.06 173 SER A O 1
ATOM 1376 N N . VAL A 1 174 ? 10.538 -1.330 2.616 1.00 94.19 174 VAL A N 1
ATOM 1377 C CA . VAL A 1 174 ? 9.447 -0.972 1.705 1.00 94.19 174 VAL A CA 1
ATOM 1378 C C . VAL A 1 174 ? 9.736 0.327 0.962 1.00 94.19 174 VAL A C 1
ATOM 1380 O O . VAL A 1 174 ? 10.328 1.270 1.495 1.00 94.19 174 VAL A O 1
ATOM 1383 N N . ARG A 1 175 ? 9.263 0.404 -0.276 1.00 93.75 175 ARG A N 1
ATOM 1384 C CA . ARG A 1 175 ? 9.201 1.638 -1.048 1.00 93.75 175 ARG A CA 1
ATOM 1385 C C . ARG A 1 175 ? 7.836 1.749 -1.700 1.00 93.75 175 ARG A C 1
ATOM 1387 O O . ARG A 1 175 ? 7.452 0.887 -2.483 1.00 93.75 175 ARG A O 1
ATOM 1394 N N . GLU A 1 176 ? 7.130 2.820 -1.380 1.00 94.31 176 GLU A N 1
ATOM 1395 C CA . GLU A 1 176 ? 5.760 3.061 -1.815 1.00 94.31 176 GLU A CA 1
ATOM 1396 C C . GLU A 1 176 ? 5.704 4.245 -2.778 1.00 94.31 176 GLU A C 1
ATOM 1398 O O . GLU A 1 176 ? 6.416 5.244 -2.620 1.00 94.31 176 GLU A O 1
ATOM 1403 N N . TYR A 1 177 ? 4.837 4.115 -3.773 1.00 94.06 177 TYR A N 1
ATOM 1404 C CA . TYR A 1 177 ? 4.628 5.075 -4.839 1.00 94.06 177 TYR A CA 1
ATOM 1405 C C . TYR A 1 177 ? 3.154 5.422 -4.929 1.00 94.06 177 TYR A C 1
ATOM 1407 O O . TYR A 1 177 ? 2.284 4.556 -4.820 1.00 94.06 177 TYR A O 1
ATOM 1415 N N . ILE A 1 178 ? 2.882 6.694 -5.174 1.00 92.56 178 ILE A N 1
ATOM 1416 C CA . ILE A 1 178 ? 1.539 7.179 -5.438 1.00 92.56 178 ILE A CA 1
ATOM 1417 C C . ILE A 1 178 ? 1.606 8.263 -6.503 1.00 92.56 178 ILE A C 1
ATOM 1419 O O . ILE A 1 178 ? 2.395 9.204 -6.401 1.00 92.56 178 ILE A O 1
ATOM 1423 N N . THR A 1 179 ? 0.798 8.134 -7.549 1.00 92.81 179 THR A N 1
ATOM 1424 C CA . THR A 1 179 ? 0.560 9.236 -8.479 1.00 92.81 179 THR A CA 1
ATOM 1425 C C . THR A 1 179 ? -0.576 10.118 -7.973 1.00 92.81 179 THR A C 1
ATOM 1427 O O . THR A 1 179 ? -1.439 9.698 -7.195 1.00 92.81 179 THR A O 1
ATOM 1430 N N . ARG A 1 180 ? -0.607 11.370 -8.435 1.00 91.38 180 ARG A N 1
ATOM 1431 C CA . ARG A 1 180 ? -1.696 12.291 -8.101 1.00 91.38 180 ARG A CA 1
ATOM 1432 C C . ARG A 1 180 ? -3.055 11.779 -8.583 1.00 91.38 180 ARG A C 1
ATOM 1434 O O . ARG A 1 180 ? -4.044 11.959 -7.879 1.00 91.38 180 ARG A O 1
ATOM 1441 N N . ASP A 1 181 ? -3.097 11.139 -9.746 1.00 92.25 181 ASP A N 1
ATOM 1442 C CA . ASP A 1 181 ? -4.341 10.638 -10.330 1.00 92.25 181 ASP A CA 1
ATOM 1443 C C . ASP A 1 181 ? -4.911 9.491 -9.494 1.00 92.25 181 ASP A C 1
ATOM 1445 O O . ASP 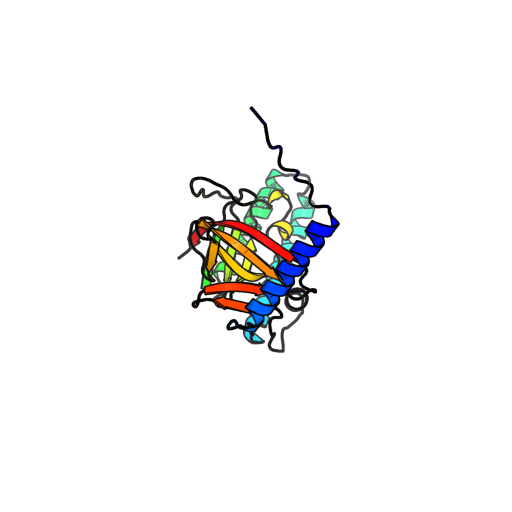A 1 181 ? -6.082 9.543 -9.118 1.00 92.25 181 ASP A O 1
ATOM 1449 N N . PHE A 1 182 ? -4.071 8.540 -9.068 1.00 94.25 182 PHE A N 1
ATOM 1450 C CA . PHE A 1 182 ? -4.487 7.489 -8.136 1.00 94.25 182 PHE A CA 1
ATOM 1451 C C . PHE A 1 182 ? -4.923 8.043 -6.771 1.00 94.25 182 PHE A C 1
ATOM 1453 O O . PHE A 1 182 ? -5.923 7.598 -6.199 1.00 94.25 182 PHE A O 1
ATOM 1460 N N . PHE A 1 183 ? -4.210 9.046 -6.240 1.00 93.00 183 PHE A N 1
ATOM 1461 C CA . PHE A 1 183 ? -4.604 9.710 -4.993 1.00 93.00 183 PHE A CA 1
ATOM 1462 C C . PHE A 1 183 ? -5.974 10.391 -5.104 1.00 93.00 183 PHE A C 1
ATOM 1464 O O . PHE A 1 183 ? -6.781 10.321 -4.180 1.00 93.00 183 PHE A O 1
ATOM 1471 N N . ASN A 1 184 ? -6.274 11.037 -6.228 1.00 93.19 184 ASN A N 1
ATOM 1472 C CA . ASN A 1 184 ? -7.588 11.637 -6.439 1.00 93.19 184 ASN A CA 1
ATOM 1473 C C . ASN A 1 184 ? -8.667 10.561 -6.600 1.00 93.19 184 ASN A C 1
ATOM 1475 O O . ASN A 1 184 ? -9.746 10.689 -6.024 1.00 93.19 184 ASN A O 1
ATOM 1479 N N . LEU A 1 185 ? -8.366 9.493 -7.342 1.00 94.81 185 LEU A N 1
ATOM 1480 C CA . LEU A 1 185 ? -9.297 8.410 -7.641 1.00 94.81 185 LEU A CA 1
ATOM 1481 C C . LEU A 1 185 ? -9.798 7.707 -6.377 1.00 94.81 185 LEU A C 1
ATOM 1483 O O . LEU A 1 185 ? -11.004 7.542 -6.213 1.00 94.81 185 LEU A O 1
ATOM 1487 N N . GLN A 1 186 ? -8.911 7.363 -5.438 1.00 94.06 186 GLN A N 1
ATOM 1488 C CA . GLN A 1 186 ? -9.319 6.690 -4.193 1.00 94.06 186 GLN A CA 1
ATOM 1489 C C . GLN A 1 186 ? -10.252 7.541 -3.306 1.00 94.06 186 GLN A C 1
ATOM 1491 O O . GLN A 1 186 ? -10.871 7.008 -2.389 1.00 94.06 186 GLN A O 1
ATOM 1496 N N . ASN A 1 187 ? -10.349 8.853 -3.557 1.00 93.00 187 ASN A N 1
ATOM 1497 C CA . ASN A 1 187 ? -11.216 9.784 -2.831 1.00 93.00 187 ASN A CA 1
ATOM 1498 C C . ASN A 1 187 ? -12.544 10.076 -3.562 1.00 93.00 187 ASN A C 1
ATOM 1500 O O . ASN A 1 187 ? -13.321 10.916 -3.106 1.00 93.00 187 ASN A O 1
ATOM 1504 N N . GLN A 1 188 ? -12.813 9.415 -4.690 1.00 94.38 188 GLN A N 1
ATOM 1505 C CA . GLN A 1 188 ? -14.079 9.540 -5.414 1.00 94.38 188 GLN A CA 1
ATOM 1506 C C . GLN A 1 188 ? -15.209 8.749 -4.733 1.00 94.38 188 GLN A C 1
ATOM 1508 O O . GLN A 1 188 ? -14.991 7.941 -3.830 1.00 94.38 188 GLN A O 1
ATOM 1513 N N . SER A 1 189 ? -16.451 8.972 -5.171 1.00 92.38 189 SER A N 1
ATOM 1514 C CA . SER A 1 189 ? -17.608 8.188 -4.716 1.00 92.38 189 SER A CA 1
ATOM 1515 C C . SER A 1 189 ? -17.694 6.806 -5.376 1.00 92.38 189 SER A C 1
ATOM 1517 O O . SER A 1 189 ? -18.264 5.886 -4.794 1.00 92.38 189 SER A O 1
ATOM 1519 N N . SER A 1 190 ? -17.134 6.659 -6.578 1.00 93.94 190 SER A N 1
ATOM 1520 C CA . SER A 1 190 ? -17.161 5.438 -7.392 1.00 93.94 190 SER A CA 1
ATOM 1521 C C . SER A 1 190 ? -16.028 5.451 -8.419 1.00 93.94 190 SER A C 1
ATOM 1523 O O . SER A 1 190 ? -15.698 6.523 -8.922 1.00 93.94 190 SER A O 1
ATOM 1525 N N . ALA A 1 191 ? -15.520 4.279 -8.790 1.00 93.50 191 ALA A N 1
ATOM 1526 C CA . ALA A 1 191 ? -14.625 4.068 -9.920 1.00 93.50 191 ALA A CA 1
ATOM 1527 C C . ALA A 1 191 ? -15.386 3.332 -11.035 1.00 93.50 191 ALA A C 1
ATOM 1529 O O . ALA A 1 191 ? -15.749 2.168 -10.889 1.00 93.50 191 ALA A O 1
ATOM 1530 N N . ASN A 1 192 ? -15.648 4.029 -12.142 1.00 92.50 192 ASN A N 1
ATOM 1531 C CA . ASN A 1 192 ? -16.465 3.508 -13.250 1.00 92.50 192 ASN A CA 1
ATOM 1532 C C . ASN A 1 192 ? -15.641 3.149 -14.495 1.00 92.50 192 ASN A C 1
ATOM 1534 O O . ASN A 1 192 ? -16.190 2.637 -15.466 1.00 92.50 192 ASN A O 1
ATOM 1538 N N . GLU A 1 193 ? -14.343 3.434 -14.472 1.00 94.56 193 GLU A N 1
ATOM 1539 C CA . GLU A 1 193 ? -13.423 3.244 -15.589 1.00 94.56 193 GLU A CA 1
ATOM 1540 C C . GLU A 1 193 ? -12.144 2.576 -15.091 1.00 94.56 193 GLU A C 1
ATOM 1542 O O . GLU A 1 193 ? -11.783 2.690 -13.914 1.00 94.56 193 GLU A O 1
ATOM 1547 N N . ASP A 1 194 ? -11.472 1.872 -15.996 1.00 96.88 194 ASP A N 1
ATOM 1548 C CA . ASP A 1 194 ? -10.152 1.319 -15.729 1.00 96.88 194 ASP A CA 1
ATOM 1549 C C . ASP A 1 194 ? -9.144 2.459 -15.536 1.00 96.88 194 ASP A C 1
ATOM 1551 O O . ASP A 1 194 ? -9.172 3.481 -16.225 1.00 96.88 194 ASP A O 1
ATOM 1555 N N . TYR A 1 195 ? -8.224 2.273 -14.596 1.00 95.88 195 TYR A N 1
ATOM 1556 C CA . TYR A 1 195 ? -7.155 3.218 -14.311 1.00 95.88 195 TYR A CA 1
ATOM 1557 C C . TYR A 1 195 ? -5.828 2.659 -14.813 1.00 95.88 195 TYR A C 1
ATOM 1559 O O . TYR A 1 195 ? -5.381 1.585 -14.403 1.00 95.88 195 TYR A O 1
ATOM 1567 N N . HIS A 1 196 ? -5.177 3.421 -15.685 1.00 95.38 196 HIS A N 1
ATOM 1568 C CA . HIS A 1 196 ? -3.843 3.118 -16.182 1.00 95.38 196 HIS A CA 1
ATOM 1569 C C . HIS A 1 196 ? -2.815 3.889 -15.361 1.00 95.38 196 HIS A C 1
ATOM 1571 O O . HIS A 1 196 ? -2.817 5.120 -15.347 1.00 95.38 196 HIS A O 1
ATOM 1577 N N . SER A 1 197 ? -1.929 3.159 -14.688 1.00 93.88 197 SER A N 1
ATOM 1578 C CA . SER A 1 197 ? -0.893 3.757 -13.859 1.00 93.88 197 SER A CA 1
ATOM 1579 C C . SER A 1 197 ? 0.040 4.639 -14.682 1.00 93.88 197 SER A C 1
ATOM 1581 O O . SER A 1 197 ? 0.550 4.235 -15.729 1.00 93.88 197 SER A O 1
ATOM 1583 N N . GLY A 1 198 ? 0.335 5.830 -14.160 1.00 92.50 198 GLY A N 1
ATOM 1584 C CA . GLY A 1 198 ? 1.406 6.675 -14.688 1.00 92.50 198 GLY A CA 1
ATOM 1585 C C . GLY A 1 198 ? 2.816 6.166 -14.354 1.00 92.50 198 GLY A C 1
ATOM 1586 O O . GLY A 1 198 ? 3.793 6.703 -14.880 1.00 92.50 198 GLY A O 1
ATOM 1587 N N . LEU A 1 199 ? 2.945 5.162 -13.478 1.00 93.12 199 LEU A N 1
ATOM 1588 C CA . LEU A 1 199 ? 4.224 4.561 -13.107 1.00 93.12 199 LEU A CA 1
ATOM 1589 C C . LEU A 1 199 ? 4.730 3.661 -14.236 1.00 93.12 199 LEU A C 1
ATOM 1591 O O . LEU A 1 199 ? 4.019 2.776 -14.708 1.00 93.12 199 LEU A O 1
ATOM 1595 N N . LYS A 1 200 ? 5.993 3.852 -14.628 1.00 93.62 200 LYS A N 1
ATOM 1596 C CA . LYS A 1 200 ? 6.675 2.973 -15.587 1.00 93.62 200 LYS A CA 1
ATOM 1597 C C . LYS A 1 200 ? 7.727 2.150 -14.868 1.00 93.62 200 LYS A C 1
ATOM 1599 O O . LYS A 1 200 ? 8.652 2.715 -14.278 1.00 93.62 200 LYS A O 1
ATOM 1604 N N . ILE A 1 201 ? 7.593 0.833 -14.930 1.00 94.38 201 ILE A N 1
ATOM 1605 C CA . ILE A 1 201 ? 8.517 -0.110 -14.301 1.00 94.38 201 ILE A CA 1
ATOM 1606 C C . ILE A 1 201 ? 9.423 -0.668 -15.393 1.00 94.38 201 ILE A C 1
ATOM 1608 O O . ILE A 1 201 ? 8.940 -1.240 -16.365 1.00 94.38 201 ILE A O 1
ATOM 1612 N N . TYR A 1 202 ? 10.729 -0.477 -15.242 1.00 95.38 202 TYR A N 1
ATOM 1613 C CA . TYR A 1 202 ? 11.751 -0.939 -16.173 1.00 95.38 202 TYR A CA 1
ATOM 1614 C C . TYR A 1 202 ? 12.460 -2.154 -15.599 1.00 95.38 202 TYR A C 1
ATOM 1616 O O . TYR A 1 202 ? 12.871 -2.147 -14.432 1.00 95.38 202 TYR A O 1
ATOM 1624 N N . TYR A 1 203 ? 12.647 -3.169 -16.436 1.00 94.06 203 TYR A N 1
ATOM 1625 C CA . TYR A 1 203 ? 13.226 -4.444 -16.038 1.00 94.06 203 TYR A CA 1
ATOM 1626 C C . TYR A 1 203 ? 14.580 -4.670 -16.700 1.00 94.06 203 TYR A C 1
ATOM 1628 O O . TYR A 1 203 ? 14.780 -4.352 -17.869 1.00 94.06 203 TYR A O 1
ATOM 1636 N N . LYS A 1 204 ? 15.512 -5.268 -15.959 1.00 92.56 204 LYS A N 1
ATOM 1637 C CA . LYS A 1 204 ? 16.812 -5.717 -16.467 1.00 92.56 204 LYS A CA 1
ATOM 1638 C C . LYS A 1 204 ? 17.076 -7.113 -15.923 1.00 92.56 204 LYS A C 1
ATOM 1640 O O . LYS A 1 204 ? 17.085 -7.297 -14.710 1.00 92.56 204 LYS A O 1
ATOM 1645 N N . ASN A 1 205 ? 17.281 -8.085 -16.813 1.00 90.69 205 ASN A N 1
ATOM 1646 C CA . ASN A 1 205 ? 17.418 -9.504 -16.454 1.00 90.69 205 ASN A CA 1
ATOM 1647 C C . ASN A 1 205 ? 16.247 -10.002 -15.580 1.00 90.69 205 ASN A C 1
ATOM 1649 O O . ASN A 1 205 ? 16.468 -10.565 -14.510 1.00 90.69 205 ASN A O 1
ATOM 1653 N N . ASP A 1 206 ? 15.012 -9.707 -16.003 1.00 87.44 206 ASP A N 1
ATOM 1654 C CA . ASP A 1 206 ? 13.759 -10.080 -15.322 1.00 87.44 206 ASP A CA 1
ATOM 1655 C C . ASP A 1 206 ? 13.596 -9.553 -13.882 1.00 87.44 206 ASP A C 1
ATOM 1657 O O . ASP A 1 206 ? 12.745 -10.017 -13.127 1.00 87.44 206 ASP A O 1
ATOM 1661 N N . ARG A 1 207 ? 14.386 -8.545 -13.493 1.00 89.75 207 ARG A N 1
ATOM 1662 C CA . ARG A 1 207 ? 14.295 -7.858 -12.197 1.00 89.75 207 ARG A CA 1
ATOM 1663 C C . ARG A 1 207 ? 13.938 -6.397 -12.385 1.00 89.75 207 ARG A C 1
ATOM 1665 O O . ARG A 1 207 ? 14.344 -5.792 -13.378 1.00 89.75 207 ARG A O 1
ATOM 1672 N N . ILE A 1 208 ? 13.237 -5.814 -11.413 1.00 92.50 208 ILE A N 1
ATOM 1673 C CA . ILE A 1 208 ? 12.970 -4.373 -11.408 1.00 92.50 208 ILE A CA 1
ATOM 1674 C C . ILE A 1 208 ? 14.305 -3.639 -11.298 1.00 92.50 208 ILE A C 1
ATOM 1676 O O . ILE A 1 208 ? 15.018 -3.747 -10.302 1.00 92.50 208 ILE A O 1
ATOM 1680 N N . PHE A 1 209 ? 14.628 -2.876 -12.334 1.00 91.69 209 PHE A N 1
ATOM 1681 C CA . PHE A 1 209 ? 15.820 -2.041 -12.390 1.00 91.69 209 PHE A CA 1
ATOM 1682 C C . PHE A 1 209 ? 15.504 -0.612 -11.956 1.00 91.69 209 PHE A C 1
ATOM 1684 O O . PHE A 1 209 ? 16.254 0.003 -11.197 1.00 91.69 209 PHE A O 1
ATOM 1691 N N . TYR A 1 210 ? 14.375 -0.081 -12.426 1.00 90.56 210 TYR A N 1
ATOM 1692 C CA . TYR A 1 210 ? 13.993 1.300 -12.173 1.00 90.56 210 TYR A CA 1
ATOM 1693 C C . TYR A 1 210 ? 12.478 1.478 -12.217 1.00 90.56 210 TYR A C 1
ATOM 1695 O O . TYR A 1 210 ? 11.793 0.840 -13.010 1.00 90.56 210 TYR A O 1
ATOM 1703 N N . ILE A 1 211 ? 11.958 2.384 -11.391 1.00 91.62 211 ILE A N 1
ATOM 1704 C CA . ILE A 1 211 ? 10.558 2.811 -11.442 1.00 91.62 211 ILE A CA 1
ATOM 1705 C C . ILE A 1 211 ? 10.561 4.308 -11.694 1.00 91.62 211 ILE A C 1
ATOM 1707 O O . ILE A 1 211 ? 10.988 5.086 -10.836 1.00 91.62 211 ILE A O 1
ATOM 1711 N N . LYS A 1 212 ? 10.099 4.701 -12.880 1.00 89.88 212 LYS A N 1
ATOM 1712 C CA . LYS A 1 212 ? 9.933 6.101 -13.253 1.00 89.88 212 LYS A CA 1
ATOM 1713 C C . LYS A 1 212 ? 8.559 6.566 -12.801 1.00 89.88 212 LYS A C 1
ATOM 1715 O O . LYS A 1 212 ? 7.536 6.053 -13.256 1.00 89.88 212 LYS A O 1
ATOM 1720 N N . THR A 1 213 ? 8.555 7.551 -11.917 1.00 87.25 213 THR A N 1
ATOM 1721 C CA . THR A 1 213 ? 7.354 8.275 -11.513 1.00 87.25 213 THR A CA 1
ATOM 1722 C C . THR A 1 213 ? 7.084 9.415 -12.495 1.00 87.25 213 THR A C 1
ATOM 1724 O O . THR A 1 213 ? 8.043 10.017 -12.987 1.00 87.25 213 THR A O 1
ATOM 1727 N N . PRO A 1 214 ? 5.818 9.747 -12.793 1.00 84.12 214 PRO A N 1
ATOM 1728 C CA . PRO A 1 214 ? 5.510 10.977 -13.511 1.00 84.12 214 PRO A CA 1
ATOM 1729 C C . PRO A 1 214 ? 5.921 12.190 -12.665 1.00 84.12 214 PRO A C 1
ATOM 1731 O O . PRO A 1 214 ? 5.910 12.118 -11.437 1.00 84.12 214 PRO A O 1
ATOM 1734 N N . ASP A 1 215 ? 6.239 13.317 -13.304 1.00 74.06 215 ASP A N 1
ATOM 1735 C CA . ASP A 1 215 ? 6.639 14.555 -12.605 1.00 74.06 215 ASP A CA 1
ATOM 1736 C C . ASP A 1 215 ? 5.541 15.081 -11.660 1.00 74.06 215 ASP A C 1
ATOM 1738 O O . ASP A 1 215 ? 5.804 15.836 -10.728 1.00 74.06 215 ASP A O 1
ATOM 1742 N N . SER A 1 216 ? 4.295 14.663 -11.895 1.00 63.41 216 SER A N 1
ATOM 1743 C CA . SER A 1 216 ? 3.124 14.957 -11.072 1.00 63.41 216 SER A CA 1
ATOM 1744 C C . SER A 1 216 ? 2.963 14.042 -9.852 1.00 63.41 216 SER A C 1
ATOM 1746 O O . SER A 1 216 ? 2.014 14.241 -9.092 1.00 63.41 216 SER A O 1
ATOM 1748 N N . ALA A 1 217 ? 3.824 13.034 -9.659 1.00 61.16 217 ALA A N 1
ATOM 1749 C CA . ALA A 1 217 ? 3.743 12.122 -8.523 1.00 61.16 217 ALA A CA 1
ATOM 1750 C C . ALA A 1 217 ? 4.157 12.847 -7.232 1.00 61.16 217 ALA A C 1
ATOM 1752 O O . ALA A 1 217 ? 5.307 13.275 -7.117 1.00 61.16 217 ALA A O 1
ATOM 1753 N N . PRO A 1 218 ? 3.239 13.007 -6.264 1.00 54.97 218 PRO A N 1
ATOM 1754 C CA . PRO A 1 218 ? 3.487 13.859 -5.112 1.00 54.97 218 PRO A CA 1
ATOM 1755 C C . PRO A 1 218 ? 4.509 13.259 -4.141 1.00 54.97 218 PRO A C 1
ATOM 1757 O O . PRO A 1 218 ? 5.239 14.018 -3.510 1.00 54.97 218 PRO A O 1
ATOM 1760 N N . GLU A 1 219 ? 4.581 11.928 -4.001 1.00 64.94 219 GLU A N 1
ATOM 1761 C CA . GLU A 1 219 ? 5.343 11.311 -2.913 1.00 64.94 219 GLU A CA 1
ATOM 1762 C C . GLU A 1 219 ? 5.928 9.941 -3.282 1.00 64.94 219 GLU A C 1
ATOM 1764 O O . GLU A 1 219 ? 5.253 9.047 -3.796 1.00 64.94 219 GLU A O 1
ATOM 1769 N N . LYS A 1 220 ? 7.209 9.768 -2.946 1.00 75.12 220 LYS A N 1
ATOM 1770 C CA . LYS A 1 220 ? 7.860 8.471 -2.779 1.00 75.12 220 LYS A CA 1
ATOM 1771 C C . LYS A 1 220 ? 8.126 8.307 -1.288 1.00 75.12 220 LYS A C 1
ATOM 1773 O O . LYS A 1 220 ? 8.831 9.128 -0.703 1.00 75.12 220 LYS A O 1
ATOM 1778 N N . HIS A 1 221 ? 7.603 7.245 -0.692 1.00 84.06 221 HIS A N 1
ATOM 1779 C CA . HIS A 1 221 ? 7.867 6.919 0.704 1.00 84.06 221 HIS A CA 1
ATOM 1780 C C . HIS A 1 221 ? 8.854 5.745 0.776 1.00 84.06 221 HIS A C 1
ATOM 1782 O O . HIS A 1 221 ? 8.664 4.724 0.117 1.00 84.06 221 HIS A O 1
ATOM 1788 N N . GLU A 1 222 ? 9.929 5.895 1.550 1.00 87.25 222 GLU A N 1
ATOM 1789 C CA . GLU A 1 222 ? 10.815 4.788 1.926 1.00 87.25 222 GLU A CA 1
ATOM 1790 C C . GLU A 1 222 ? 10.542 4.443 3.390 1.00 87.25 222 GLU A C 1
ATOM 1792 O O . GLU A 1 222 ? 10.616 5.318 4.253 1.00 87.25 222 GLU A O 1
ATOM 1797 N N . GLY A 1 223 ? 10.178 3.191 3.655 1.00 86.19 223 GLY A N 1
ATOM 1798 C CA . GLY A 1 223 ? 9.825 2.719 4.991 1.00 86.19 223 GLY A CA 1
ATOM 1799 C C . GLY A 1 223 ? 10.809 1.705 5.559 1.00 86.19 223 GLY A C 1
ATOM 1800 O O . GLY A 1 223 ? 11.820 1.360 4.944 1.00 86.19 223 GLY A O 1
ATOM 1801 N N . ASP A 1 224 ? 10.479 1.233 6.757 1.00 92.81 224 ASP A N 1
ATOM 1802 C CA . ASP A 1 224 ? 11.262 0.264 7.518 1.00 92.81 224 ASP A CA 1
ATOM 1803 C C . ASP A 1 224 ? 11.272 -1.141 6.876 1.00 92.81 224 ASP A C 1
ATOM 1805 O O . ASP A 1 224 ? 10.568 -1.421 5.895 1.00 92.81 224 ASP A O 1
ATOM 1809 N N . ARG A 1 225 ? 12.101 -2.036 7.430 1.00 94.31 225 ARG A N 1
ATOM 1810 C CA . ARG A 1 225 ? 12.247 -3.422 6.965 1.00 94.31 225 ARG A CA 1
ATOM 1811 C C . ARG A 1 225 ? 11.026 -4.258 7.328 1.00 94.31 225 ARG A C 1
ATOM 1813 O O . ARG A 1 225 ? 10.477 -4.116 8.420 1.00 94.31 225 ARG A O 1
ATOM 1820 N N . VAL A 1 226 ? 10.635 -5.168 6.440 1.00 96.38 226 VAL A N 1
ATOM 1821 C CA . VAL A 1 226 ? 9.634 -6.198 6.735 1.00 96.38 226 VAL A CA 1
ATOM 1822 C C . VAL A 1 226 ? 10.190 -7.126 7.812 1.00 96.38 226 VAL A C 1
ATOM 1824 O O . VAL A 1 226 ? 11.246 -7.732 7.637 1.00 96.38 226 VAL A O 1
ATOM 1827 N N . ASN A 1 227 ? 9.468 -7.257 8.919 1.00 95.62 227 ASN A N 1
ATOM 1828 C CA . ASN A 1 227 ? 9.884 -8.058 10.074 1.00 95.62 227 ASN A CA 1
ATOM 1829 C C . ASN A 1 227 ? 8.959 -9.249 10.354 1.00 95.62 227 ASN A C 1
ATOM 1831 O O . ASN A 1 227 ? 9.337 -10.164 11.084 1.00 95.62 227 ASN A O 1
ATOM 1835 N N . LYS A 1 228 ? 7.768 -9.278 9.745 1.00 96.69 228 LYS A N 1
ATOM 1836 C CA . LYS A 1 228 ? 6.835 -10.403 9.824 1.00 96.69 228 LYS A CA 1
ATOM 1837 C C . LYS A 1 228 ? 5.951 -10.459 8.589 1.00 96.69 228 LYS A C 1
ATOM 1839 O O . LYS A 1 228 ? 5.442 -9.438 8.139 1.00 96.69 228 LYS A O 1
ATOM 1844 N N . ILE A 1 229 ? 5.707 -11.666 8.093 1.00 97.31 229 ILE A N 1
ATOM 1845 C CA . ILE A 1 229 ? 4.720 -11.949 7.046 1.00 97.31 229 ILE A CA 1
ATOM 1846 C C . ILE A 1 229 ? 3.633 -12.814 7.683 1.00 97.31 229 ILE A C 1
ATOM 1848 O O . ILE A 1 229 ? 3.943 -13.767 8.399 1.00 97.31 229 ILE A O 1
ATOM 1852 N N . PHE A 1 230 ? 2.369 -12.445 7.490 1.00 95.50 230 PHE A N 1
ATOM 1853 C CA . PHE A 1 230 ? 1.229 -13.181 8.029 1.00 95.50 230 PHE A CA 1
ATOM 1854 C C . PHE A 1 230 ? 0.735 -14.164 6.960 1.00 95.50 230 PHE A C 1
ATOM 1856 O O . PHE A 1 230 ? 0.544 -13.770 5.810 1.00 95.50 230 PHE A O 1
ATOM 1863 N N . THR A 1 231 ? 0.586 -15.433 7.343 1.00 81.00 231 THR A N 1
ATOM 1864 C CA . THR A 1 231 ? 0.105 -16.541 6.501 1.00 81.00 231 THR A CA 1
ATOM 1865 C C . THR A 1 231 ? -1.361 -16.829 6.745 1.00 81.00 231 THR A C 1
ATOM 1867 O O . THR A 1 231 ? -1.735 -16.801 7.942 1.00 81.00 231 THR A O 1
#

Foldseek 3Di:
DDPPDDDPDPDPVNVVVVVVVVVVVVVVVLVPFDKDWDKFFLVLLQVLLVLLVVLVVLQVVLVVVCVVCVVPQVVLLVSLVVSVVVNVVVLVPDPQFPWKFWFDPPFAEDDDDQDDDPQTKIWTAGPQAWIWIQRSVCSSVGNCSRTDRIFPHKWWAAPPPRFIGRDADARTKIKTWHAPVSRVSSNDNGRPGMDIGQWMFGDDPNTGPDIDHDPRTPDIDIGGGTRTIDD

Radius of gyration: 21.26 Å; Cα contacts (8 Å, |Δi|>4): 387; chains: 1; bounding box: 76×40×54 Å

pLDDT: mean 89.81, std 11.91, range [34.66, 98.62]